Protein AF-A0A960JAD8-F1 (afdb_monomer_lite)

Structure (mmCIF, N/CA/C/O backbone):
data_AF-A0A960JAD8-F1
#
_entry.id   AF-A0A960JAD8-F1
#
loop_
_atom_site.group_PDB
_atom_site.id
_atom_site.type_symbol
_atom_site.label_atom_id
_atom_site.label_alt_id
_atom_site.label_comp_id
_atom_site.label_asym_id
_atom_site.label_entity_id
_atom_site.label_seq_id
_atom_site.pdbx_PDB_ins_code
_atom_site.Cartn_x
_atom_site.Cartn_y
_atom_site.Cartn_z
_atom_site.occupancy
_atom_site.B_iso_or_equiv
_atom_site.auth_seq_id
_atom_site.auth_comp_id
_atom_site.auth_asym_id
_atom_site.auth_atom_id
_atom_site.pdbx_PDB_model_num
ATOM 1 N N . MET A 1 1 ? -64.000 4.158 52.389 1.00 41.19 1 MET A N 1
ATOM 2 C CA . MET A 1 1 ? -63.376 3.174 51.477 1.00 41.19 1 MET A CA 1
ATOM 3 C C . MET A 1 1 ? -63.507 3.683 50.049 1.00 41.19 1 MET A C 1
ATOM 5 O O . MET A 1 1 ? -64.578 3.554 49.481 1.00 41.19 1 MET A O 1
ATOM 9 N N . ILE A 1 2 ? -62.469 4.308 49.487 1.00 34.84 2 ILE A N 1
ATOM 10 C CA . ILE A 1 2 ? -62.445 4.706 48.069 1.00 34.84 2 ILE A CA 1
ATOM 11 C C . ILE A 1 2 ? -61.054 4.354 47.540 1.00 34.84 2 ILE A C 1
ATOM 13 O O . ILE A 1 2 ? -60.054 4.946 47.944 1.00 34.84 2 ILE A O 1
ATOM 17 N N . ARG A 1 3 ? -60.987 3.307 46.714 1.00 36.69 3 ARG A N 1
ATOM 18 C CA . ARG A 1 3 ? -59.763 2.849 46.053 1.00 36.69 3 ARG A CA 1
ATOM 19 C C . ARG A 1 3 ? -59.483 3.748 44.849 1.00 36.69 3 ARG A C 1
ATOM 21 O O . ARG A 1 3 ? -60.310 3.872 43.953 1.00 36.69 3 ARG A O 1
ATOM 28 N N . ARG A 1 4 ? -58.295 4.354 44.870 1.00 40.66 4 ARG A N 1
ATOM 29 C CA . ARG A 1 4 ? -57.598 4.973 43.735 1.00 40.66 4 ARG A CA 1
ATOM 30 C C . ARG A 1 4 ? -57.410 3.957 42.606 1.00 40.66 4 ARG A C 1
ATOM 32 O O . ARG A 1 4 ? -57.156 2.800 42.923 1.00 40.66 4 ARG A O 1
ATOM 39 N N . LEU A 1 5 ? -57.412 4.416 41.352 1.00 39.72 5 LEU A N 1
ATOM 40 C CA . LEU A 1 5 ? -56.314 4.242 40.378 1.00 39.72 5 LEU A CA 1
ATOM 41 C C . LEU A 1 5 ? -56.784 4.680 38.982 1.00 39.72 5 LEU A C 1
ATOM 43 O O . LEU A 1 5 ? -57.395 3.915 38.243 1.00 39.72 5 LEU A O 1
ATOM 47 N N . THR A 1 6 ? -56.481 5.926 38.622 1.00 42.16 6 THR A N 1
ATOM 48 C CA . THR A 1 6 ? -56.556 6.411 37.242 1.00 42.16 6 THR A CA 1
ATOM 49 C C . THR A 1 6 ? -55.286 5.955 36.522 1.00 42.16 6 THR A C 1
ATOM 51 O O . THR A 1 6 ? -54.183 6.351 36.894 1.00 42.16 6 THR A O 1
ATOM 54 N N . PHE A 1 7 ? -55.443 5.086 35.526 1.00 39.00 7 PHE A N 1
ATOM 55 C CA . PHE A 1 7 ? -54.398 4.705 34.577 1.00 39.0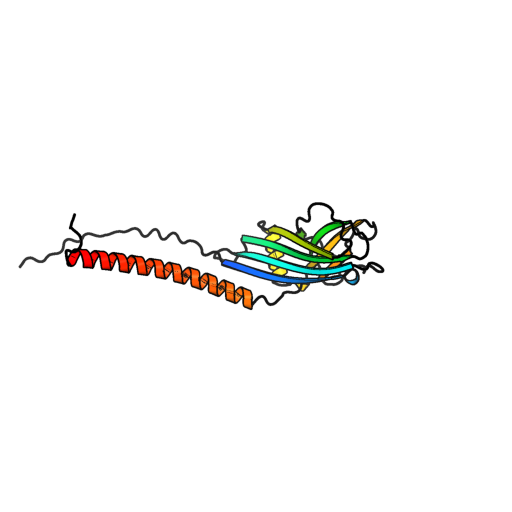0 7 PHE A CA 1
ATOM 56 C C . PHE A 1 7 ? -54.099 5.902 33.663 1.00 39.00 7 PHE A C 1
ATOM 58 O O . PHE A 1 7 ? -54.984 6.351 32.940 1.00 39.00 7 PHE A O 1
ATOM 65 N N . ILE A 1 8 ? -52.865 6.405 33.665 1.00 43.34 8 ILE A N 1
ATOM 66 C CA . ILE A 1 8 ? -52.349 7.258 32.586 1.00 43.34 8 ILE A CA 1
ATOM 67 C C . ILE A 1 8 ? -51.195 6.485 31.956 1.00 43.34 8 ILE A C 1
ATOM 69 O O . ILE A 1 8 ? -50.132 6.332 32.555 1.00 43.34 8 ILE A O 1
ATOM 73 N N . GLY A 1 9 ? -51.454 5.926 30.774 1.00 34.94 9 GLY A N 1
ATOM 74 C CA . GLY A 1 9 ? -50.458 5.237 29.966 1.00 34.94 9 GLY A CA 1
ATOM 75 C C . GLY A 1 9 ? -49.467 6.240 29.387 1.00 34.94 9 GLY A C 1
ATOM 76 O O . GLY A 1 9 ? -49.842 7.110 28.607 1.00 34.94 9 GLY A O 1
ATOM 77 N N . LEU A 1 10 ? -48.199 6.108 29.768 1.00 36.78 10 LEU A N 1
ATOM 78 C CA . LEU A 1 10 ? -47.088 6.802 29.133 1.00 36.78 10 LEU A CA 1
ATOM 79 C C . LEU A 1 10 ? -46.572 5.918 27.991 1.00 36.78 10 LEU A C 1
ATOM 81 O O . LEU A 1 10 ? -45.766 5.018 28.215 1.00 36.78 10 LEU A O 1
ATOM 85 N N . LEU A 1 11 ? -47.057 6.148 26.770 1.00 38.22 11 LEU A N 1
ATOM 86 C CA . LEU A 1 11 ? -46.483 5.554 25.564 1.00 38.22 11 LEU A CA 1
ATOM 87 C C . LEU A 1 11 ? -45.366 6.480 25.058 1.00 38.22 11 LEU A C 1
ATOM 89 O O . LEU A 1 11 ? -45.584 7.329 24.198 1.00 38.22 11 LEU A O 1
ATOM 93 N N . ALA A 1 12 ? -44.172 6.354 25.635 1.00 41.56 12 ALA A N 1
ATOM 94 C CA . ALA A 1 12 ? -42.970 6.951 25.065 1.00 41.56 12 ALA A CA 1
ATOM 95 C C . ALA A 1 12 ? -42.467 6.024 23.950 1.00 41.56 12 ALA A C 1
ATOM 97 O O . ALA A 1 12 ? -41.916 4.957 24.216 1.00 41.56 12 ALA A O 1
ATOM 98 N N . ALA A 1 13 ? -42.711 6.411 22.698 1.00 40.41 13 ALA A N 1
ATOM 99 C CA . ALA A 1 13 ? -42.151 5.745 21.532 1.00 40.41 13 ALA A CA 1
ATOM 100 C C . ALA A 1 13 ? -40.620 5.872 21.570 1.00 40.41 13 ALA A C 1
ATOM 102 O O . ALA A 1 13 ? -40.057 6.939 21.325 1.00 40.41 13 ALA A O 1
ATOM 103 N N . LEU A 1 14 ? -39.953 4.773 21.913 1.00 38.50 14 LEU A N 1
ATOM 104 C CA . LEU A 1 14 ? -38.508 4.639 21.843 1.00 38.50 14 LEU A CA 1
ATOM 105 C C . LEU A 1 14 ? -38.116 4.486 20.367 1.00 38.50 14 LEU A C 1
ATOM 107 O O . LEU A 1 14 ? -38.060 3.378 19.840 1.00 38.50 14 LEU A O 1
ATOM 111 N N . ALA A 1 15 ? -37.856 5.599 19.684 1.00 40.31 15 ALA A N 1
ATOM 112 C CA . ALA A 1 15 ? -37.107 5.578 18.434 1.00 40.31 15 ALA A CA 1
ATOM 113 C C . ALA A 1 15 ? -35.632 5.307 18.768 1.00 40.31 15 ALA A C 1
ATOM 115 O O . ALA A 1 15 ? -34.804 6.213 18.809 1.00 40.31 15 ALA A O 1
ATOM 116 N N . ALA A 1 16 ? -35.311 4.048 19.069 1.00 41.38 16 ALA A N 1
ATOM 117 C CA . ALA A 1 16 ? -33.935 3.584 19.075 1.00 41.38 16 ALA A CA 1
ATOM 118 C C . ALA A 1 16 ? -33.477 3.525 17.614 1.00 41.38 16 ALA A C 1
ATOM 120 O O . ALA A 1 16 ? -33.663 2.522 16.929 1.00 41.38 16 ALA A O 1
ATOM 121 N N . GLY A 1 17 ? -32.929 4.632 17.113 1.00 37.25 17 GLY A N 1
ATOM 122 C CA . GLY A 1 17 ? -32.121 4.594 15.905 1.00 37.25 17 GLY A CA 1
ATOM 123 C C . GLY A 1 17 ? -30.951 3.657 16.175 1.00 37.25 17 GLY A C 1
ATOM 124 O O . GLY A 1 17 ? -30.032 4.011 16.908 1.00 37.25 17 GLY A O 1
ATOM 125 N N . THR A 1 18 ? -31.005 2.441 15.639 1.00 43.22 18 THR A N 1
ATOM 126 C CA . THR A 1 18 ? -29.856 1.543 15.612 1.00 43.22 18 THR A CA 1
ATOM 127 C C . THR A 1 18 ? -28.816 2.186 14.708 1.00 43.22 18 THR A C 1
ATOM 129 O O . THR A 1 18 ? -28.860 2.027 13.488 1.00 43.22 18 THR A O 1
ATOM 132 N N . ALA A 1 19 ? -27.896 2.951 15.293 1.00 46.12 19 ALA A N 1
ATOM 133 C CA . ALA A 1 19 ? -26.623 3.213 14.650 1.00 46.12 19 ALA A CA 1
ATOM 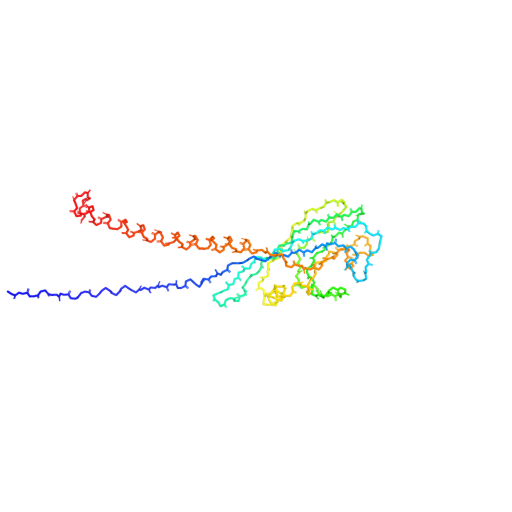134 C C . ALA A 1 19 ? -25.992 1.837 14.406 1.00 46.12 19 ALA A C 1
ATOM 136 O O . ALA A 1 19 ? -25.628 1.143 15.356 1.00 46.12 19 ALA A O 1
ATOM 137 N N . LEU A 1 20 ? -25.973 1.389 13.149 1.00 53.25 20 LEU A N 1
ATOM 138 C CA . LEU A 1 20 ? -25.271 0.168 12.776 1.00 53.25 20 LEU A CA 1
ATOM 139 C C . LEU A 1 20 ? -23.807 0.385 13.157 1.00 53.25 20 LEU A C 1
ATOM 141 O O . LEU A 1 20 ? -23.162 1.290 12.628 1.00 53.25 20 LEU A O 1
ATOM 145 N N . ALA A 1 21 ? -23.317 -0.383 14.129 1.00 59.81 21 ALA A N 1
ATOM 146 C CA . ALA A 1 21 ? -21.947 -0.268 14.595 1.00 59.81 21 ALA A CA 1
ATOM 147 C C . ALA A 1 21 ? -21.007 -0.582 13.423 1.00 59.81 21 ALA A C 1
ATOM 149 O O . ALA A 1 21 ? -20.958 -1.714 12.945 1.00 59.81 21 ALA A O 1
ATOM 150 N N . GLN A 1 22 ? -20.308 0.437 12.927 1.00 70.38 22 GLN A N 1
ATOM 151 C CA . GLN A 1 22 ? -19.203 0.265 11.993 1.00 70.38 22 GLN A CA 1
ATOM 152 C C . GLN A 1 22 ? -17.948 -0.050 12.799 1.00 70.38 22 GLN A C 1
ATOM 154 O O . GLN A 1 22 ? -17.684 0.607 13.806 1.00 70.38 22 GLN A O 1
ATOM 159 N N . SER A 1 23 ? -17.169 -1.036 12.361 1.00 77.50 23 SER A N 1
ATOM 160 C CA . SER A 1 23 ? -15.873 -1.333 12.978 1.00 77.50 23 SER A CA 1
ATOM 161 C C . S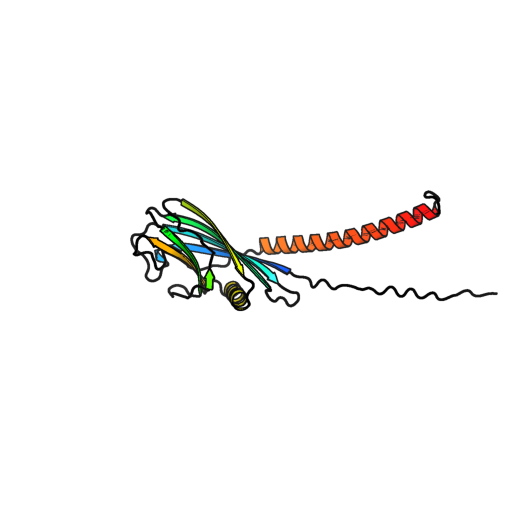ER A 1 23 ? -14.741 -0.771 12.130 1.00 77.50 23 SER A C 1
ATOM 163 O O . SER A 1 23 ? -14.765 -0.899 10.899 1.00 77.50 23 SER A O 1
ATOM 165 N N . SER A 1 24 ? -13.729 -0.208 12.788 1.00 84.00 24 SER A N 1
ATOM 166 C CA . SER A 1 24 ? -12.473 0.170 12.146 1.00 84.00 24 SER A CA 1
ATOM 167 C C . SER A 1 24 ? -11.398 -0.888 12.399 1.00 84.00 24 SER A C 1
ATOM 169 O O . SER A 1 24 ? -11.438 -1.598 13.401 1.00 84.00 24 SER A O 1
ATOM 171 N N . GLY A 1 25 ? -10.447 -1.033 11.480 1.00 86.38 25 GLY A N 1
ATOM 172 C CA . GLY A 1 25 ? -9.331 -1.962 11.645 1.00 86.38 25 GLY A CA 1
ATOM 173 C C . GLY A 1 25 ? -8.077 -1.483 10.933 1.00 86.38 25 GLY A C 1
ATOM 174 O O . GLY A 1 25 ? -8.155 -0.676 10.010 1.00 86.38 25 GLY A O 1
ATOM 175 N N . LEU A 1 26 ? -6.921 -1.992 11.353 1.00 90.06 26 LEU A N 1
ATOM 176 C CA . LEU A 1 26 ? -5.633 -1.721 10.723 1.00 90.06 26 LEU A CA 1
ATOM 177 C C . LEU A 1 26 ? -4.939 -3.033 10.359 1.00 90.06 26 LEU A C 1
ATOM 179 O O . LEU A 1 26 ? -4.820 -3.932 11.191 1.00 90.06 26 LEU A O 1
ATOM 183 N N . ALA A 1 27 ? -4.447 -3.121 9.128 1.00 93.25 27 ALA A N 1
ATOM 184 C CA . ALA A 1 27 ? -3.491 -4.140 8.718 1.00 93.25 27 ALA A CA 1
ATOM 185 C C . ALA A 1 27 ? -2.192 -3.468 8.273 1.00 93.25 27 ALA A C 1
ATOM 187 O O . ALA A 1 27 ? -2.231 -2.443 7.599 1.00 93.25 27 ALA A O 1
ATOM 188 N N . ILE A 1 28 ? -1.055 -4.045 8.658 1.00 94.31 28 ILE A N 1
ATOM 189 C CA . ILE A 1 28 ? 0.270 -3.528 8.317 1.00 94.31 28 ILE A CA 1
ATOM 190 C C . ILE A 1 28 ? 1.007 -4.597 7.530 1.00 94.31 28 ILE A C 1
ATOM 192 O O . ILE A 1 28 ? 1.062 -5.762 7.935 1.00 94.31 28 ILE A O 1
ATOM 196 N N . PHE A 1 29 ? 1.587 -4.183 6.415 1.00 97.06 29 PHE A N 1
ATOM 197 C CA . PHE A 1 29 ? 2.414 -5.017 5.569 1.00 97.06 29 PHE A CA 1
ATOM 198 C C . PHE A 1 29 ? 3.765 -4.359 5.354 1.00 97.06 29 PHE A C 1
ATOM 200 O O . PHE A 1 29 ? 3.864 -3.136 5.308 1.00 97.06 29 PHE A O 1
ATOM 207 N N . THR A 1 30 ? 4.794 -5.177 5.193 1.00 97.50 30 THR A N 1
ATOM 208 C CA . THR A 1 30 ? 6.137 -4.724 4.842 1.00 97.50 30 THR A CA 1
ATOM 209 C C . THR A 1 30 ? 6.613 -5.411 3.574 1.00 97.50 30 THR A C 1
ATOM 211 O O . THR A 1 30 ? 6.199 -6.530 3.264 1.00 97.50 30 THR A O 1
ATOM 214 N N . ALA A 1 31 ? 7.471 -4.731 2.825 1.00 98.06 31 ALA A N 1
ATOM 215 C CA . ALA A 1 31 ? 8.103 -5.256 1.627 1.00 98.06 31 ALA A CA 1
ATOM 216 C C . ALA A 1 31 ? 9.524 -4.681 1.510 1.00 98.06 31 ALA A C 1
ATOM 218 O O . ALA A 1 31 ? 9.665 -3.507 1.163 1.00 98.06 31 ALA A O 1
ATOM 219 N N . PRO A 1 32 ? 10.580 -5.479 1.759 1.00 98.06 32 PRO A N 1
ATOM 220 C CA . PRO A 1 32 ? 11.939 -5.063 1.450 1.00 98.06 32 PRO A CA 1
ATOM 221 C C . PRO A 1 32 ? 12.067 -4.920 -0.067 1.00 98.06 32 PRO A C 1
ATOM 223 O O . PRO A 1 32 ? 11.724 -5.837 -0.817 1.00 98.06 32 PRO A O 1
ATOM 226 N N . LEU A 1 33 ? 12.520 -3.752 -0.504 1.00 98.44 33 LEU A N 1
ATOM 227 C CA . LEU A 1 33 ? 12.584 -3.346 -1.899 1.00 98.44 33 LEU A CA 1
ATOM 228 C C . LEU A 1 33 ? 13.994 -3.584 -2.442 1.00 98.44 33 LEU A C 1
ATOM 230 O O . LEU A 1 33 ? 14.965 -3.071 -1.885 1.00 98.44 33 LEU A O 1
ATOM 234 N N . SER A 1 34 ? 14.112 -4.333 -3.541 1.00 97.75 34 SER A N 1
ATOM 235 C CA . SER A 1 34 ? 15.392 -4.521 -4.231 1.00 97.75 34 SER A CA 1
ATOM 236 C C . SER A 1 34 ? 15.243 -4.640 -5.756 1.00 97.75 34 SER A C 1
ATOM 238 O O . SER A 1 34 ? 14.242 -5.188 -6.230 1.00 97.75 34 SER A O 1
ATOM 240 N N . PRO A 1 35 ? 16.253 -4.215 -6.540 1.00 97.31 35 PRO A N 1
ATOM 241 C CA . PRO A 1 35 ? 16.314 -4.456 -7.984 1.00 97.31 35 PRO A CA 1
ATOM 242 C C . PRO A 1 35 ? 16.430 -5.949 -8.319 1.00 97.31 35 PRO A C 1
ATOM 244 O O . PRO A 1 35 ? 15.897 -6.420 -9.321 1.00 97.31 35 PRO A O 1
ATOM 247 N N . SER A 1 36 ? 17.058 -6.735 -7.437 1.00 96.88 36 SER A N 1
ATOM 248 C CA . SER A 1 36 ? 17.173 -8.194 -7.582 1.00 96.88 36 SER A CA 1
ATOM 249 C C . SER A 1 36 ? 15.843 -8.941 -7.448 1.00 96.88 36 SER A C 1
ATOM 251 O O . SER A 1 36 ? 15.750 -10.104 -7.836 1.00 96.88 36 SER A O 1
ATOM 253 N N . SER A 1 37 ? 14.819 -8.291 -6.890 1.00 96.81 37 SER A N 1
ATOM 254 C CA . SER A 1 37 ? 13.473 -8.852 -6.777 1.00 96.81 37 SER A CA 1
ATOM 255 C C . SER A 1 37 ? 12.613 -8.578 -8.014 1.00 96.81 37 SER A C 1
ATOM 257 O O . SER A 1 37 ? 11.501 -9.101 -8.089 1.00 96.81 37 SER A O 1
ATOM 259 N N . GLU A 1 38 ? 13.090 -7.779 -8.974 1.00 97.00 38 GLU A N 1
ATOM 260 C CA . GLU A 1 38 ? 12.422 -7.595 -10.264 1.00 97.00 38 GLU A CA 1
ATOM 261 C C . GLU A 1 38 ? 12.379 -8.891 -11.083 1.00 97.00 38 GLU A C 1
ATOM 263 O O . GLU A 1 38 ? 13.073 -9.868 -10.795 1.00 97.00 38 GLU A O 1
ATOM 268 N N . ASN A 1 39 ? 11.535 -8.911 -12.117 1.00 95.31 39 ASN A N 1
ATOM 269 C CA . ASN A 1 39 ? 11.487 -10.022 -13.062 1.00 95.31 39 ASN A CA 1
ATOM 270 C C . ASN A 1 39 ? 11.505 -9.520 -14.522 1.00 95.31 39 ASN A C 1
ATOM 272 O O . ASN A 1 39 ? 10.473 -9.021 -14.994 1.00 95.31 39 ASN A O 1
ATOM 276 N N . PRO A 1 40 ? 12.631 -9.687 -15.245 1.00 94.94 40 PRO A N 1
ATOM 277 C CA . PRO A 1 40 ? 13.889 -10.278 -14.762 1.00 94.94 40 PRO A CA 1
ATOM 278 C C . PRO A 1 40 ? 14.577 -9.403 -13.690 1.00 94.94 40 PRO A C 1
ATOM 280 O O . PRO A 1 40 ? 14.315 -8.199 -13.651 1.00 94.94 40 PRO A O 1
ATOM 283 N N . PRO A 1 41 ? 15.445 -9.977 -12.832 1.00 95.62 41 PRO A N 1
ATOM 284 C CA . PRO A 1 41 ? 16.258 -9.200 -11.898 1.00 95.62 41 PRO A CA 1
ATOM 285 C C . PRO A 1 41 ? 17.095 -8.145 -12.624 1.00 95.62 41 PRO A C 1
ATOM 287 O O . PRO A 1 41 ? 17.625 -8.408 -13.705 1.00 95.62 41 PRO A O 1
ATOM 290 N N . ILE A 1 42 ? 17.230 -6.965 -12.022 1.00 95.00 42 ILE A N 1
ATOM 291 C CA . ILE A 1 42 ? 18.037 -5.874 -12.575 1.00 95.00 42 ILE A CA 1
ATOM 292 C C . ILE A 1 42 ? 19.421 -5.899 -11.931 1.00 95.00 42 ILE A C 1
ATOM 294 O O . ILE A 1 42 ? 19.554 -5.856 -10.707 1.00 95.00 42 ILE A O 1
ATOM 298 N N . GLU A 1 43 ? 20.453 -5.954 -12.767 1.00 92.69 43 GLU A N 1
ATOM 299 C CA . GLU A 1 43 ? 21.854 -5.930 -12.349 1.00 92.69 43 GLU A CA 1
ATOM 300 C C . GLU A 1 43 ? 22.444 -4.517 -12.454 1.00 92.69 43 GLU A C 1
ATOM 302 O O . GLU A 1 43 ? 21.999 -3.701 -13.260 1.00 92.69 43 GLU A O 1
ATOM 307 N N . GLY A 1 44 ? 23.467 -4.230 -11.644 1.00 91.06 44 GLY A N 1
ATOM 308 C CA . GLY A 1 44 ? 24.241 -2.986 -11.736 1.00 91.06 44 GLY A CA 1
ATOM 309 C C . GLY A 1 44 ? 23.528 -1.719 -11.255 1.00 91.06 44 GLY A C 1
ATOM 310 O O . GLY A 1 44 ? 24.085 -0.640 -11.405 1.00 91.06 44 GLY A O 1
ATOM 311 N N . VAL A 1 45 ? 22.333 -1.834 -10.669 1.00 93.50 45 VAL A N 1
ATOM 312 C CA . VAL A 1 45 ? 21.610 -0.712 -10.054 1.00 93.50 45 VAL A CA 1
ATOM 313 C C . VAL A 1 45 ? 21.751 -0.795 -8.540 1.00 93.50 45 VAL A C 1
ATOM 315 O O . VAL A 1 45 ? 21.241 -1.725 -7.914 1.00 93.50 45 VAL A O 1
ATOM 318 N N . ALA A 1 46 ? 22.420 0.191 -7.948 1.00 95.31 46 ALA A N 1
ATOM 319 C CA . ALA A 1 46 ? 22.516 0.344 -6.502 1.00 95.31 46 ALA A CA 1
ATOM 320 C C . ALA A 1 46 ? 21.310 1.143 -5.988 1.00 95.31 46 ALA A C 1
ATOM 322 O O . ALA A 1 46 ? 21.375 2.353 -5.783 1.00 95.31 46 ALA A O 1
ATOM 323 N N . ALA A 1 47 ? 20.183 0.451 -5.828 1.00 96.81 47 ALA A N 1
ATOM 324 C CA . ALA A 1 47 ? 18.974 0.994 -5.223 1.00 96.81 47 ALA A CA 1
ATOM 325 C C . ALA A 1 47 ? 18.338 -0.031 -4.280 1.00 96.81 47 ALA A C 1
ATOM 327 O O . ALA A 1 47 ? 18.571 -1.234 -4.402 1.00 96.81 47 ALA A O 1
ATOM 328 N N . GLY A 1 48 ? 17.519 0.426 -3.343 1.00 97.19 48 GLY A N 1
ATOM 329 C CA . GLY A 1 48 ? 16.808 -0.458 -2.428 1.00 97.19 48 GLY A CA 1
ATOM 330 C C . GLY A 1 48 ? 16.136 0.296 -1.297 1.00 97.19 48 GLY A C 1
ATOM 331 O O . GLY A 1 48 ? 16.198 1.520 -1.224 1.00 97.19 48 GLY A O 1
ATOM 332 N N . GLY A 1 49 ? 15.474 -0.441 -0.415 1.00 97.38 49 GLY A N 1
ATOM 333 C CA . GLY A 1 49 ? 14.811 0.157 0.733 1.00 97.38 49 GLY A CA 1
ATOM 334 C C . GLY A 1 49 ? 13.744 -0.739 1.332 1.00 97.38 49 GLY A C 1
ATOM 335 O O . GLY A 1 49 ? 13.816 -1.966 1.242 1.00 97.38 49 GLY A O 1
ATOM 336 N N . ASN A 1 50 ? 12.733 -0.129 1.934 1.00 98.06 50 ASN A N 1
ATOM 337 C CA . ASN A 1 50 ? 11.611 -0.837 2.522 1.00 98.06 50 ASN A CA 1
ATOM 338 C C . ASN A 1 50 ? 10.308 -0.068 2.302 1.00 98.06 50 ASN A C 1
ATOM 340 O O . ASN A 1 50 ? 10.238 1.144 2.484 1.00 98.06 50 ASN A O 1
ATOM 344 N N . ALA A 1 51 ? 9.260 -0.803 1.949 1.00 98.06 51 ALA A N 1
ATOM 345 C CA . ALA A 1 51 ? 7.900 -0.303 1.928 1.00 98.06 51 ALA A CA 1
ATOM 346 C C . ALA A 1 51 ? 7.143 -0.791 3.160 1.00 98.06 51 ALA A C 1
ATOM 348 O O . ALA A 1 51 ? 7.153 -1.983 3.467 1.00 98.06 51 ALA A O 1
ATOM 349 N N . VAL A 1 52 ? 6.430 0.112 3.820 1.00 97.94 52 VAL A N 1
ATOM 350 C CA . VAL A 1 52 ? 5.384 -0.195 4.791 1.00 97.94 52 VAL A CA 1
ATOM 351 C C . VAL A 1 52 ? 4.051 0.219 4.178 1.00 97.94 52 VAL A C 1
ATOM 353 O O . VAL A 1 52 ? 3.848 1.379 3.827 1.00 97.94 52 VAL A O 1
ATOM 356 N N . VAL A 1 53 ? 3.138 -0.736 4.037 1.00 98.25 53 VAL A N 1
ATOM 357 C CA . VAL A 1 53 ? 1.774 -0.497 3.563 1.00 98.25 53 VAL A CA 1
ATOM 358 C C . VAL A 1 53 ? 0.822 -0.663 4.736 1.00 98.25 53 VAL A C 1
ATOM 360 O O . VAL A 1 53 ? 0.705 -1.754 5.296 1.00 98.25 53 VAL A O 1
ATOM 363 N N . LEU A 1 54 ? 0.128 0.410 5.101 1.00 96.69 54 LEU A N 1
ATOM 364 C CA . LEU A 1 54 ? -0.910 0.388 6.123 1.00 96.69 54 LEU A CA 1
ATOM 365 C C . LEU A 1 54 ? -2.275 0.446 5.448 1.00 96.69 54 LEU A C 1
ATOM 367 O O . LEU A 1 54 ? -2.515 1.280 4.583 1.00 96.69 54 LEU A O 1
ATOM 371 N N . ILE A 1 55 ? -3.179 -0.442 5.847 1.00 97.12 55 ILE A N 1
ATOM 372 C CA . ILE A 1 55 ? -4.550 -0.460 5.346 1.00 97.12 55 ILE A CA 1
ATOM 373 C C . ILE A 1 55 ? -5.495 -0.184 6.508 1.00 97.12 55 ILE A C 1
ATOM 375 O O . ILE A 1 55 ? -5.737 -1.058 7.346 1.00 97.12 55 ILE A O 1
ATOM 379 N N . HIS A 1 56 ? -6.042 1.030 6.539 1.00 95.25 56 HIS A N 1
ATOM 380 C CA . HIS A 1 56 ? -7.107 1.418 7.456 1.00 95.25 56 HIS A CA 1
ATOM 381 C C . HIS A 1 56 ? -8.453 1.025 6.858 1.00 95.25 56 HIS A C 1
ATOM 383 O O . HIS A 1 56 ? -8.860 1.532 5.816 1.00 95.25 56 HIS A O 1
ATOM 389 N N . MET A 1 57 ? -9.153 0.121 7.523 1.00 94.00 57 MET A N 1
ATOM 390 C CA . MET A 1 57 ? -10.390 -0.478 7.050 1.00 94.00 57 MET A CA 1
ATOM 391 C C . MET A 1 57 ? -11.588 0.066 7.811 1.00 94.00 57 MET A C 1
ATOM 393 O O . MET A 1 57 ? -11.526 0.265 9.023 1.00 94.00 57 MET A O 1
ATOM 397 N N . THR A 1 58 ? -12.703 0.217 7.109 1.00 93.06 58 THR A N 1
ATOM 398 C CA . THR A 1 58 ? -14.029 0.385 7.700 1.00 93.06 58 THR A CA 1
ATOM 399 C C . THR A 1 58 ? -14.908 -0.758 7.219 1.00 93.06 58 THR A C 1
ATOM 401 O O . THR A 1 58 ? -14.921 -1.073 6.026 1.00 93.06 58 THR A O 1
ATOM 404 N N . ARG A 1 59 ? -15.621 -1.395 8.149 1.00 91.81 59 ARG A N 1
ATOM 405 C CA . ARG A 1 59 ? -16.579 -2.466 7.862 1.00 91.81 59 ARG A CA 1
ATOM 406 C C . ARG A 1 59 ? -17.971 -2.072 8.331 1.00 91.81 59 ARG A C 1
ATOM 408 O O . ARG A 1 59 ? -18.111 -1.347 9.318 1.00 91.81 59 ARG A O 1
ATOM 415 N N . ASP A 1 60 ? -18.987 -2.530 7.611 1.00 88.31 60 ASP A N 1
ATOM 416 C CA . ASP A 1 60 ? -20.373 -2.421 8.061 1.00 88.31 60 ASP A CA 1
ATOM 417 C C . ASP A 1 60 ? -20.700 -3.443 9.164 1.00 88.31 60 ASP A C 1
ATOM 419 O O . ASP A 1 60 ? -19.862 -4.249 9.572 1.00 88.31 60 ASP A O 1
ATOM 423 N N . SER A 1 61 ? -21.945 -3.428 9.641 1.00 83.38 61 SER A N 1
ATOM 424 C CA . SER A 1 61 ? -22.414 -4.333 10.695 1.00 83.38 61 SER A CA 1
ATOM 425 C C . SER A 1 61 ? -22.461 -5.811 10.290 1.00 83.38 61 SER A C 1
ATOM 427 O O . SER A 1 61 ? -22.596 -6.665 11.162 1.00 83.38 61 SER A O 1
ATOM 429 N N . SER A 1 62 ? -22.390 -6.130 8.992 1.00 89.00 62 SER A N 1
ATOM 430 C CA . SER A 1 62 ? -22.264 -7.509 8.497 1.00 89.00 62 SER A CA 1
ATOM 431 C C . SER A 1 62 ? -20.807 -7.986 8.454 1.00 89.00 62 SER A C 1
ATOM 433 O O . SER A 1 62 ? -20.548 -9.167 8.234 1.00 89.00 62 SER A O 1
ATOM 435 N N . GLY A 1 63 ? -19.855 -7.075 8.687 1.00 86.62 63 GLY A N 1
ATOM 436 C CA . GLY A 1 63 ? -18.423 -7.323 8.588 1.00 86.62 63 GLY A CA 1
ATOM 437 C C . GLY A 1 63 ? -17.856 -7.105 7.184 1.00 86.62 63 GLY A C 1
ATOM 438 O O . GLY A 1 63 ? -16.653 -7.297 6.996 1.00 86.62 63 GLY A O 1
ATOM 439 N N . ALA A 1 64 ? -18.660 -6.681 6.206 1.00 91.94 64 ALA A N 1
ATOM 440 C CA . ALA A 1 64 ? -18.181 -6.397 4.857 1.00 91.94 64 ALA A CA 1
ATOM 441 C C . ALA A 1 64 ? -17.352 -5.105 4.838 1.00 91.94 64 ALA A C 1
ATOM 443 O O . ALA A 1 64 ? -17.737 -4.114 5.465 1.00 91.94 64 ALA A O 1
ATOM 444 N N . LEU A 1 65 ? -16.215 -5.097 4.128 1.00 95.06 65 LEU A N 1
ATOM 445 C CA . LEU A 1 65 ? -15.467 -3.859 3.893 1.00 95.06 65 LEU A CA 1
ATOM 446 C C . LEU A 1 65 ? -16.325 -2.870 3.105 1.00 95.06 65 LEU A C 1
ATOM 448 O O . LEU A 1 65 ? -16.872 -3.207 2.061 1.00 95.06 65 LEU A O 1
ATOM 452 N N . THR A 1 66 ? -16.386 -1.635 3.590 1.00 96.00 66 THR A N 1
ATOM 453 C CA . THR A 1 66 ? -17.059 -0.514 2.918 1.00 96.00 66 THR A CA 1
ATOM 454 C C . THR A 1 66 ? -16.080 0.565 2.473 1.00 96.00 66 THR A C 1
ATOM 456 O O . THR A 1 66 ? -16.395 1.370 1.599 1.00 96.00 66 THR A O 1
ATOM 459 N N . ARG A 1 67 ? -14.885 0.594 3.073 1.00 96.62 67 ARG A N 1
ATOM 460 C CA . ARG A 1 67 ? -13.810 1.524 2.731 1.00 96.62 67 ARG A CA 1
ATOM 461 C C . ARG A 1 67 ? -12.463 0.976 3.181 1.00 96.62 67 ARG A C 1
ATOM 463 O O . ARG A 1 67 ? -12.355 0.407 4.268 1.00 96.62 67 ARG A O 1
ATOM 470 N N . ALA A 1 68 ? -11.431 1.225 2.385 1.00 97.62 68 ALA A N 1
ATOM 471 C CA . ALA A 1 68 ? -10.042 1.031 2.771 1.00 97.62 68 ALA A CA 1
ATOM 472 C C . ALA A 1 68 ? -9.215 2.271 2.409 1.00 97.62 68 ALA A C 1
ATOM 474 O O . ALA A 1 68 ? -9.321 2.793 1.304 1.00 97.62 68 ALA A O 1
ATOM 475 N N . VAL A 1 69 ? -8.391 2.753 3.334 1.00 98.06 69 VAL A N 1
ATOM 476 C CA . VAL A 1 69 ? -7.348 3.749 3.058 1.00 98.06 69 VAL A CA 1
ATOM 477 C C . VAL A 1 69 ? -6.024 3.018 3.064 1.00 98.06 69 VAL A C 1
ATOM 479 O O . VAL A 1 69 ? -5.665 2.420 4.076 1.00 98.06 69 VAL A O 1
ATOM 482 N N . VAL A 1 70 ? -5.346 3.028 1.925 1.00 98.50 70 VAL A N 1
ATOM 483 C CA . VAL A 1 70 ? -4.068 2.361 1.709 1.00 98.50 70 VAL A CA 1
ATOM 484 C C . VAL A 1 70 ? -2.984 3.423 1.726 1.00 98.50 70 VAL A C 1
ATOM 486 O O . VAL A 1 70 ? -2.840 4.193 0.775 1.00 98.50 70 VAL A O 1
ATOM 489 N N . ASP A 1 71 ? -2.244 3.455 2.822 1.00 98.44 71 ASP A N 1
ATOM 490 C CA . ASP A 1 71 ? -1.103 4.328 3.025 1.00 98.44 71 ASP A CA 1
ATOM 491 C C . ASP A 1 71 ? 0.177 3.587 2.669 1.00 98.44 71 ASP A C 1
ATOM 493 O O . ASP A 1 71 ? 0.425 2.473 3.129 1.00 98.44 71 ASP A O 1
ATOM 497 N N . PHE A 1 72 ? 1.008 4.233 1.867 1.00 98.44 72 PHE A N 1
ATOM 498 C CA . PHE A 1 72 ? 2.322 3.763 1.476 1.00 98.44 72 PHE A CA 1
ATOM 499 C C . PHE A 1 72 ? 3.359 4.657 2.141 1.00 98.44 72 PHE A C 1
ATOM 501 O O . PHE A 1 72 ? 3.417 5.854 1.857 1.00 98.44 72 PHE A O 1
ATOM 508 N N . GLN A 1 73 ? 4.182 4.072 3.000 1.00 97.94 73 GLN A N 1
ATOM 509 C CA . GLN A 1 73 ? 5.359 4.700 3.586 1.00 97.94 73 GLN A CA 1
ATOM 510 C C . GLN A 1 73 ? 6.586 3.999 3.028 1.00 97.94 73 GLN A C 1
ATOM 512 O O . GLN A 1 73 ? 6.737 2.792 3.205 1.00 97.94 73 GLN A O 1
ATOM 517 N N . ILE A 1 74 ? 7.427 4.733 2.312 1.00 97.00 74 ILE A N 1
ATOM 518 C CA . ILE A 1 74 ? 8.567 4.159 1.608 1.00 97.00 74 ILE A CA 1
ATOM 519 C C . ILE A 1 74 ? 9.832 4.855 2.052 1.00 97.00 74 ILE A C 1
ATOM 521 O O . ILE A 1 74 ? 9.964 6.064 1.873 1.00 97.00 74 ILE A O 1
ATOM 525 N N . ASP A 1 75 ? 10.767 4.053 2.529 1.00 97.69 75 ASP A N 1
ATOM 526 C CA . ASP A 1 75 ? 12.162 4.432 2.646 1.00 97.69 75 ASP A CA 1
ATOM 527 C C . ASP A 1 75 ? 12.867 3.839 1.430 1.00 97.69 75 ASP A C 1
ATOM 529 O O . ASP A 1 75 ? 12.836 2.622 1.230 1.00 97.69 75 ASP A O 1
ATOM 533 N N . VAL A 1 76 ? 13.444 4.678 0.576 1.00 97.00 76 VAL A N 1
ATOM 534 C CA . VAL A 1 76 ? 14.143 4.229 -0.633 1.00 97.00 76 VAL A CA 1
ATOM 535 C C . VAL A 1 76 ? 15.410 5.038 -0.828 1.00 97.00 76 VAL A C 1
ATOM 537 O O . VAL A 1 76 ? 15.427 6.245 -0.601 1.00 97.00 76 VAL A O 1
ATOM 540 N N . ALA A 1 77 ? 16.463 4.360 -1.261 1.00 95.75 77 ALA A N 1
ATOM 541 C CA . ALA A 1 77 ? 17.711 4.980 -1.648 1.00 95.75 77 ALA A CA 1
ATOM 542 C C . ALA A 1 77 ? 18.139 4.501 -3.034 1.00 95.75 77 ALA A C 1
ATOM 544 O O . ALA A 1 77 ? 17.915 3.337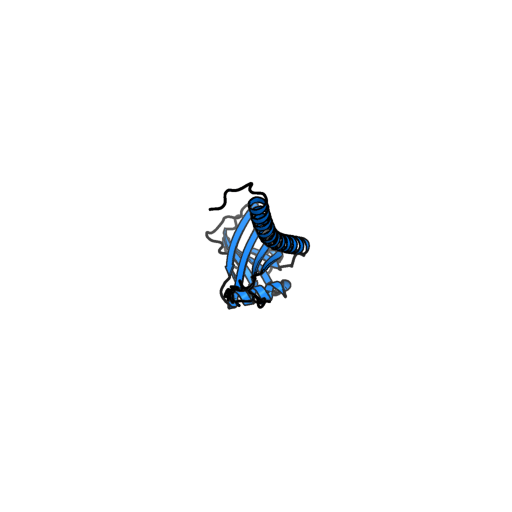 -3.385 1.00 95.75 77 ALA A O 1
ATOM 545 N N . ALA A 1 78 ? 18.771 5.388 -3.797 1.00 96.31 78 ALA A N 1
ATOM 546 C CA . ALA A 1 78 ? 19.493 5.047 -5.015 1.00 96.31 78 ALA A CA 1
ATOM 547 C C . ALA A 1 78 ? 20.797 5.852 -5.105 1.00 96.31 78 ALA A C 1
ATOM 549 O O . ALA A 1 78 ? 20.817 7.045 -4.802 1.00 96.31 78 ALA A O 1
ATOM 550 N N . GLU A 1 79 ? 21.890 5.210 -5.518 1.00 93.94 79 GLU A N 1
ATOM 551 C CA . GLU A 1 79 ? 23.163 5.908 -5.756 1.00 93.94 79 GLU A CA 1
ATOM 552 C C . GLU A 1 79 ? 23.116 6.737 -7.049 1.00 93.94 79 GLU A C 1
ATOM 554 O O . GLU A 1 79 ? 23.648 7.846 -7.102 1.00 93.94 79 GLU A O 1
ATOM 559 N N . ASP A 1 80 ? 22.426 6.221 -8.069 1.00 91.69 80 ASP A N 1
ATOM 560 C CA . ASP A 1 80 ? 22.233 6.884 -9.356 1.00 91.69 80 ASP A CA 1
ATOM 561 C C . ASP A 1 80 ? 20.945 7.720 -9.398 1.00 91.69 80 ASP A C 1
ATOM 563 O O . ASP A 1 80 ? 19.974 7.473 -8.679 1.00 91.69 80 ASP A O 1
ATOM 567 N N . VAL A 1 81 ? 20.900 8.679 -10.326 1.00 91.38 81 VAL A N 1
ATOM 568 C CA . VAL A 1 81 ? 19.679 9.437 -10.628 1.00 91.38 81 VAL A CA 1
ATOM 569 C C . VAL A 1 81 ? 18.644 8.518 -11.275 1.00 91.38 81 VAL A C 1
ATOM 571 O O . VAL A 1 81 ? 18.796 8.077 -12.418 1.00 91.38 81 VAL A O 1
ATOM 574 N N . ILE A 1 82 ? 17.549 8.281 -10.553 1.00 95.44 82 ILE A N 1
ATOM 575 C CA . ILE A 1 82 ? 16.379 7.541 -11.031 1.00 95.44 82 ILE A CA 1
ATOM 576 C C . ILE A 1 82 ? 15.166 8.466 -10.980 1.00 95.44 82 ILE A C 1
ATOM 578 O O . ILE A 1 82 ? 14.776 8.946 -9.918 1.00 95.44 82 ILE A O 1
ATOM 582 N N . SER A 1 83 ? 14.535 8.692 -12.131 1.00 96.25 83 SER A N 1
ATOM 583 C CA . SER A 1 83 ? 13.309 9.486 -12.244 1.00 96.25 83 SER A CA 1
ATOM 584 C C . SER A 1 83 ? 12.083 8.612 -11.973 1.00 96.25 83 SER A C 1
ATOM 586 O O . SER A 1 83 ? 11.423 8.148 -12.909 1.00 96.25 83 SER A O 1
ATOM 588 N N . ALA A 1 84 ? 11.790 8.351 -10.700 1.00 96.38 84 ALA A N 1
ATOM 589 C CA . ALA A 1 84 ? 10.630 7.580 -10.266 1.00 96.38 84 ALA A CA 1
ATOM 590 C C . ALA A 1 84 ? 9.319 8.271 -10.648 1.00 96.38 84 ALA A C 1
ATOM 592 O O . ALA A 1 84 ? 9.177 9.484 -10.554 1.00 96.38 84 ALA A O 1
ATOM 593 N N . SER A 1 85 ? 8.351 7.487 -11.099 1.00 95.50 85 SER A N 1
ATOM 594 C CA . SER A 1 85 ? 7.129 7.982 -11.742 1.00 95.50 85 SER A CA 1
ATOM 595 C C . SER A 1 85 ? 5.857 7.359 -11.199 1.00 95.50 85 SER A C 1
ATOM 597 O O . SER A 1 85 ? 4.798 7.974 -11.285 1.00 95.50 85 SER A O 1
ATOM 599 N N . ALA A 1 86 ? 5.949 6.156 -10.639 1.00 96.31 86 ALA A N 1
ATOM 600 C CA . ALA A 1 86 ? 4.801 5.483 -10.075 1.00 96.31 86 ALA A CA 1
ATOM 601 C C . ALA A 1 86 ? 5.218 4.479 -9.009 1.00 96.31 86 ALA A C 1
ATOM 603 O O . ALA A 1 86 ? 6.351 3.995 -8.990 1.00 96.31 86 ALA A O 1
ATOM 604 N N . MET A 1 87 ? 4.265 4.139 -8.155 1.00 96.88 87 MET A N 1
ATOM 605 C CA . MET A 1 87 ? 4.377 3.039 -7.220 1.00 96.88 87 MET A CA 1
ATOM 606 C C . MET A 1 87 ? 3.027 2.352 -7.109 1.00 96.88 87 MET A C 1
ATOM 608 O O . MET A 1 87 ? 1.982 3.000 -7.015 1.00 96.88 87 MET A O 1
ATOM 612 N N . HIS A 1 88 ? 3.066 1.028 -7.101 1.00 98.06 88 HIS A N 1
ATOM 613 C CA . HIS A 1 88 ? 1.865 0.219 -7.148 1.00 98.06 88 HIS A CA 1
ATOM 614 C C . HIS A 1 88 ? 1.975 -0.993 -6.237 1.00 98.06 88 HIS A C 1
ATOM 616 O O . HIS A 1 88 ? 3.065 -1.515 -5.993 1.00 98.06 88 HIS A O 1
ATOM 622 N N . ILE A 1 89 ? 0.815 -1.490 -5.815 1.00 98.69 89 ILE A N 1
ATOM 623 C CA . ILE A 1 89 ? 0.659 -2.887 -5.426 1.00 98.69 89 ILE A CA 1
ATOM 624 C C . ILE A 1 89 ? 0.213 -3.651 -6.665 1.00 98.69 89 ILE A C 1
ATOM 626 O O . ILE A 1 89 ? -0.791 -3.310 -7.297 1.00 98.69 89 ILE A O 1
ATOM 630 N N . HIS A 1 90 ? 0.944 -4.707 -6.987 1.00 98.69 90 HIS A N 1
ATOM 631 C CA . HIS A 1 90 ? 0.597 -5.663 -8.027 1.00 98.69 90 HIS A CA 1
ATOM 632 C C . HIS A 1 90 ? 0.098 -6.968 -7.417 1.00 98.69 90 HIS A C 1
ATOM 634 O O . HIS A 1 90 ? 0.480 -7.336 -6.304 1.00 98.69 90 HIS A O 1
ATOM 640 N N . ARG A 1 91 ? -0.711 -7.707 -8.180 1.00 98.50 91 ARG A N 1
ATOM 641 C CA . ARG A 1 91 ? -1.125 -9.073 -7.837 1.00 98.50 91 ARG A CA 1
ATOM 642 C C . ARG A 1 91 ? -0.277 -10.089 -8.597 1.00 98.50 91 ARG A C 1
ATOM 644 O O . ARG A 1 91 ? -0.527 -10.354 -9.767 1.00 98.50 91 ARG A O 1
ATOM 651 N N . GLY A 1 92 ? 0.693 -10.684 -7.917 1.00 98.00 92 GLY A N 1
ATOM 652 C CA . GLY A 1 92 ? 1.556 -11.733 -8.443 1.00 98.00 92 GLY A CA 1
ATOM 653 C C . GLY A 1 92 ? 2.375 -12.388 -7.333 1.00 98.00 92 GLY A C 1
ATOM 654 O O . GLY A 1 92 ? 2.810 -11.733 -6.383 1.00 98.00 92 GLY A O 1
ATOM 655 N N . ALA A 1 93 ? 2.578 -13.699 -7.453 1.00 96.50 93 ALA A N 1
ATOM 656 C CA . ALA A 1 93 ? 3.491 -14.426 -6.580 1.00 96.50 93 ALA A CA 1
ATOM 657 C C . ALA A 1 93 ? 4.952 -14.059 -6.889 1.00 96.50 93 ALA A C 1
ATOM 659 O O . ALA A 1 93 ? 5.268 -13.538 -7.965 1.00 96.50 93 ALA A O 1
ATOM 660 N N . ARG A 1 94 ? 5.855 -14.386 -5.961 1.00 95.19 94 ARG A N 1
ATOM 661 C CA . ARG A 1 94 ? 7.296 -14.155 -6.118 1.00 95.19 94 ARG A CA 1
ATOM 662 C C . ARG A 1 94 ? 7.797 -14.727 -7.449 1.00 95.19 94 ARG A C 1
ATOM 664 O O . ARG A 1 94 ? 7.528 -15.878 -7.779 1.00 95.19 94 ARG A O 1
ATOM 671 N N . GLY A 1 95 ? 8.526 -13.908 -8.206 1.00 94.19 95 GLY A N 1
ATOM 672 C CA . GLY A 1 95 ? 9.066 -14.280 -9.518 1.00 94.19 95 GLY A CA 1
ATOM 673 C C . GLY A 1 95 ? 8.066 -14.214 -10.678 1.00 94.19 95 GLY A C 1
ATOM 674 O O . GLY A 1 95 ? 8.428 -14.561 -11.794 1.00 94.19 95 GLY A O 1
ATOM 675 N N . THR A 1 96 ? 6.828 -13.754 -10.465 1.00 96.56 96 THR A N 1
ATOM 676 C CA . THR A 1 96 ? 5.824 -13.586 -11.532 1.00 96.56 96 THR A CA 1
ATOM 677 C C . THR A 1 96 ? 5.393 -12.124 -11.644 1.00 96.56 96 THR A C 1
ATOM 679 O O . THR A 1 96 ? 5.084 -11.487 -10.640 1.00 96.56 96 THR A O 1
ATOM 682 N N . ASN A 1 97 ? 5.362 -11.583 -12.866 1.00 97.19 97 ASN A N 1
ATOM 683 C CA . ASN A 1 97 ? 4.818 -10.245 -13.114 1.00 97.19 97 ASN A CA 1
ATOM 684 C C . ASN A 1 97 ? 3.288 -10.290 -13.098 1.00 97.19 97 ASN A C 1
ATOM 686 O O . ASN A 1 97 ? 2.683 -11.161 -13.719 1.00 97.19 97 ASN A O 1
ATOM 690 N N . GLY A 1 98 ? 2.681 -9.347 -12.384 1.00 97.62 98 GLY A N 1
ATOM 691 C CA . GLY A 1 98 ? 1.238 -9.235 -12.212 1.00 97.62 98 GLY A CA 1
ATOM 692 C C . GLY A 1 98 ? 0.691 -7.870 -12.632 1.00 97.62 98 GLY A C 1
ATOM 693 O O . GLY A 1 98 ? 1.462 -6.915 -12.755 1.00 97.62 98 GLY A O 1
ATOM 694 N N . PRO A 1 99 ? -0.631 -7.738 -12.834 1.00 98.00 99 PRO A N 1
ATOM 695 C CA . PRO A 1 99 ? -1.254 -6.442 -13.084 1.00 98.00 99 PRO A CA 1
ATOM 696 C C . PRO A 1 99 ? -1.168 -5.538 -11.848 1.00 98.00 99 PRO A C 1
ATOM 698 O O . PRO A 1 99 ? -1.123 -6.027 -10.714 1.00 98.00 99 PRO A O 1
ATOM 701 N N . VAL A 1 100 ? -1.195 -4.223 -12.079 1.00 98.19 100 VAL A N 1
ATOM 702 C CA . VAL A 1 100 ? -1.438 -3.222 -11.029 1.00 98.19 100 VAL A CA 1
ATOM 703 C C . VAL A 1 100 ? -2.847 -3.429 -10.488 1.00 98.19 100 VAL A C 1
ATOM 705 O O . VAL A 1 100 ? -3.796 -3.548 -11.262 1.00 98.19 100 VAL A O 1
ATOM 708 N N . VAL A 1 101 ? -2.981 -3.481 -9.165 1.00 98.44 101 VAL A N 1
ATOM 709 C CA . VAL A 1 101 ? -4.282 -3.636 -8.498 1.00 98.44 101 VAL A CA 1
ATOM 710 C C . VAL A 1 101 ? -4.586 -2.520 -7.505 1.00 98.44 101 VAL A C 1
ATOM 712 O O . VAL A 1 101 ? -5.754 -2.276 -7.230 1.00 98.44 101 VAL A O 1
ATOM 715 N N . ILE A 1 102 ? -3.568 -1.827 -6.982 1.00 98.38 102 ILE A N 1
ATOM 716 C CA . ILE A 1 102 ? -3.739 -0.602 -6.189 1.00 98.38 102 ILE A CA 1
ATOM 717 C C . ILE A 1 102 ? -2.662 0.396 -6.622 1.00 98.38 102 ILE A C 1
ATOM 719 O O . ILE A 1 102 ? -1.469 0.109 -6.524 1.00 98.38 102 ILE A O 1
ATOM 723 N N . ASP A 1 103 ? -3.087 1.566 -7.094 1.00 97.62 103 ASP A N 1
ATOM 724 C CA . ASP A 1 103 ? -2.206 2.696 -7.401 1.00 97.62 103 ASP A CA 1
ATOM 725 C C . ASP A 1 103 ? -1.891 3.483 -6.121 1.00 97.62 103 ASP A C 1
ATOM 727 O O . ASP A 1 103 ? -2.774 3.640 -5.281 1.00 97.62 103 ASP A O 1
ATOM 731 N N . SER A 1 104 ? -0.671 3.986 -5.927 1.00 96.69 104 SER A N 1
ATOM 732 C CA . SER A 1 104 ? -0.374 4.824 -4.758 1.00 96.69 104 SER A CA 1
ATOM 733 C C . SER A 1 104 ? -0.835 6.281 -4.910 1.00 96.69 104 SER A C 1
ATOM 735 O O . SER A 1 104 ? -0.690 7.057 -3.975 1.00 96.69 104 SER A O 1
ATOM 737 N N . ASN A 1 105 ? -1.304 6.698 -6.086 1.00 96.06 105 ASN A N 1
ATOM 738 C CA . ASN A 1 105 ? -1.430 8.094 -6.508 1.00 96.06 105 ASN A CA 1
ATOM 739 C C . ASN A 1 105 ? -0.085 8.834 -6.408 1.00 96.06 105 ASN A C 1
ATOM 741 O O . ASN A 1 105 ? 0.034 9.873 -5.759 1.00 96.06 105 ASN A O 1
ATOM 745 N N . PHE A 1 106 ? 0.966 8.263 -7.011 1.00 94.19 106 PHE A N 1
ATOM 746 C CA . PHE A 1 106 ? 2.352 8.729 -6.847 1.00 94.19 106 PHE A CA 1
ATOM 747 C C . PHE A 1 106 ? 2.570 10.210 -7.216 1.00 94.19 106 PHE A C 1
ATOM 749 O O . PHE A 1 106 ? 3.390 10.887 -6.591 1.00 94.19 106 PHE A O 1
ATOM 756 N N . GLY A 1 107 ? 1.804 10.740 -8.169 1.00 92.81 107 GLY A N 1
ATOM 757 C CA . GLY A 1 107 ? 1.858 12.146 -8.561 1.00 92.81 107 GLY A CA 1
ATOM 758 C C . GLY A 1 107 ? 2.982 12.444 -9.555 1.00 92.81 107 GLY A C 1
ATOM 759 O O . GLY A 1 107 ? 3.192 11.692 -10.503 1.00 92.81 107 GLY A O 1
ATOM 760 N N . ALA A 1 108 ? 3.658 13.581 -9.376 1.00 93.38 108 ALA A N 1
ATOM 761 C CA . ALA A 1 108 ? 4.725 14.017 -10.274 1.00 93.38 108 ALA A CA 1
ATOM 762 C C . ALA A 1 108 ? 5.968 13.116 -10.183 1.00 93.38 108 ALA A C 1
ATOM 764 O O . ALA A 1 108 ? 6.228 12.492 -9.154 1.00 93.38 108 ALA A O 1
ATOM 765 N N . VAL A 1 109 ? 6.750 13.098 -11.265 1.00 95.31 109 VAL A N 1
ATOM 766 C CA . VAL A 1 109 ? 8.040 12.401 -11.319 1.00 95.31 109 VAL A CA 1
ATOM 767 C C . VAL A 1 109 ? 8.993 12.980 -10.269 1.00 95.31 109 VAL A C 1
ATOM 769 O O . VAL A 1 109 ? 9.086 14.199 -10.124 1.00 95.31 109 VAL A O 1
ATOM 772 N N . LEU A 1 110 ? 9.706 12.102 -9.565 1.00 94.94 110 LEU A N 1
ATOM 773 C CA . LEU A 1 110 ? 10.689 12.439 -8.538 1.00 94.94 110 LEU A CA 1
ATOM 774 C C . LEU A 1 110 ? 12.068 11.899 -8.914 1.00 94.94 110 LEU A C 1
ATOM 776 O O . LEU A 1 110 ? 12.182 10.770 -9.383 1.00 94.94 110 LEU A O 1
ATOM 780 N N . ASP A 1 111 ? 13.106 12.695 -8.681 1.00 95.19 111 ASP A N 1
ATOM 781 C CA . ASP A 1 111 ? 14.494 12.230 -8.687 1.00 95.19 111 ASP A CA 1
ATOM 782 C C . ASP A 1 111 ? 14.797 11.582 -7.333 1.00 95.19 111 ASP A C 1
ATOM 784 O O . ASP A 1 111 ? 14.662 12.237 -6.299 1.00 95.19 111 ASP A O 1
ATOM 788 N N . LEU A 1 112 ? 15.153 10.296 -7.348 1.00 93.50 112 LEU A N 1
ATOM 789 C CA . LEU A 1 112 ? 15.437 9.509 -6.147 1.00 93.50 112 LEU A CA 1
ATOM 790 C C . LEU A 1 112 ? 16.930 9.295 -5.871 1.00 93.50 112 LEU A C 1
ATOM 792 O O . LEU A 1 112 ? 17.285 8.342 -5.184 1.00 93.50 112 LEU A O 1
ATOM 796 N N . SER A 1 113 ? 17.808 10.161 -6.375 1.00 93.94 113 SER A N 1
ATOM 797 C CA . SER A 1 113 ? 19.214 10.147 -5.957 1.00 93.94 113 SER A CA 1
ATOM 798 C C . SER A 1 113 ? 19.351 10.424 -4.451 1.00 93.94 113 SER A C 1
ATOM 800 O O . SER A 1 113 ? 18.755 11.363 -3.916 1.00 93.94 113 SER A O 1
ATOM 802 N N . GLY A 1 114 ? 20.133 9.598 -3.754 1.00 95.12 114 GLY A N 1
ATOM 803 C CA . GLY A 1 114 ? 20.265 9.633 -2.296 1.00 95.12 114 GLY A CA 1
ATOM 804 C C . GLY A 1 114 ? 19.105 8.948 -1.568 1.00 95.12 114 GLY A C 1
ATOM 805 O O . GLY A 1 114 ? 18.438 8.083 -2.126 1.00 95.12 114 GLY A O 1
ATOM 806 N N . GLU A 1 115 ? 18.891 9.307 -0.302 1.00 96.81 115 GLU A N 1
ATOM 807 C CA . GLU A 1 115 ? 17.839 8.740 0.552 1.00 96.81 115 GLU A CA 1
ATOM 808 C C . GLU A 1 115 ? 16.553 9.570 0.496 1.00 96.81 115 GLU A C 1
ATOM 810 O O . GLU A 1 115 ? 16.584 10.801 0.572 1.00 96.81 115 GLU A O 1
ATOM 815 N N . HIS A 1 116 ? 15.409 8.889 0.415 1.00 96.81 116 HIS A N 1
ATOM 816 C CA . HIS A 1 116 ? 14.087 9.505 0.354 1.00 96.81 116 HIS A CA 1
ATOM 817 C C . HIS A 1 116 ? 13.097 8.793 1.270 1.00 96.81 116 HIS A C 1
ATOM 819 O O . HIS A 1 116 ? 13.035 7.564 1.314 1.00 96.81 116 HIS A O 1
ATOM 825 N N . HIS A 1 117 ? 12.255 9.594 1.924 1.00 96.88 117 HIS A N 1
ATOM 826 C CA . HIS A 1 117 ? 11.108 9.139 2.705 1.00 96.88 117 HIS A CA 1
ATOM 827 C C . HIS A 1 117 ? 9.830 9.632 2.032 1.00 96.88 117 HIS A C 1
ATOM 829 O O . HIS A 1 117 ? 9.550 10.834 1.996 1.00 96.88 117 HIS A O 1
ATOM 835 N N . LEU A 1 118 ? 9.057 8.715 1.461 1.00 96.00 118 LEU A N 1
ATOM 836 C CA . LEU A 1 118 ? 7.869 9.039 0.682 1.00 96.00 118 LEU A CA 1
ATOM 837 C C . LEU A 1 118 ? 6.612 8.564 1.401 1.00 96.00 118 LEU A C 1
ATOM 839 O O . LEU A 1 118 ? 6.529 7.425 1.852 1.00 96.00 118 LEU A O 1
ATOM 843 N N . PHE A 1 119 ? 5.600 9.428 1.424 1.00 97.12 119 PHE A N 1
ATOM 844 C CA . PHE A 1 119 ? 4.245 9.067 1.819 1.00 97.12 119 PHE A CA 1
ATOM 845 C C . PHE A 1 119 ? 3.292 9.228 0.640 1.00 97.12 119 PHE A C 1
ATOM 847 O O . PHE A 1 119 ? 3.326 10.250 -0.056 1.00 97.12 119 PHE A O 1
ATOM 854 N N . ARG A 1 120 ? 2.437 8.232 0.417 1.00 97.44 120 ARG A N 1
ATOM 855 C CA . ARG A 1 120 ? 1.375 8.245 -0.593 1.00 97.44 120 ARG A CA 1
ATOM 856 C C . ARG A 1 120 ? 0.125 7.553 -0.067 1.00 97.44 120 ARG A C 1
ATOM 858 O O . ARG A 1 120 ? 0.229 6.678 0.782 1.00 97.44 120 ARG A O 1
ATOM 865 N N . GLN A 1 121 ? -1.041 7.939 -0.576 1.00 97.38 121 GLN A N 1
ATOM 866 C CA . GLN A 1 121 ? -2.320 7.424 -0.098 1.00 97.38 121 GLN A CA 1
ATOM 867 C C . GLN A 1 121 ? -3.278 7.163 -1.258 1.00 97.38 121 GLN A C 1
ATOM 869 O O . GLN A 1 121 ? -3.424 7.978 -2.174 1.00 97.38 121 GLN A O 1
ATOM 874 N N . ASN A 1 122 ? -3.997 6.049 -1.162 1.00 98.00 122 ASN A N 1
ATOM 875 C CA . ASN A 1 122 ? -5.161 5.773 -1.986 1.00 98.00 122 ASN A CA 1
ATOM 876 C C . ASN A 1 122 ? -6.372 5.426 -1.112 1.00 98.00 122 ASN A C 1
ATOM 878 O O . ASN A 1 122 ? -6.252 4.724 -0.111 1.00 98.00 122 ASN A O 1
ATOM 882 N N . ILE A 1 123 ? -7.542 5.936 -1.487 1.00 98.06 123 ILE A N 1
ATOM 883 C CA . ILE A 1 123 ? -8.813 5.639 -0.834 1.00 98.06 123 ILE A CA 1
ATOM 884 C C . ILE A 1 123 ? -9.608 4.737 -1.773 1.00 98.06 123 ILE A C 1
ATOM 886 O O . ILE A 1 123 ? -10.030 5.158 -2.845 1.00 98.06 123 ILE A O 1
ATOM 890 N N . VAL A 1 124 ? -9.838 3.505 -1.334 1.00 98.12 124 VAL A N 1
ATOM 891 C CA . VAL A 1 124 ? -10.564 2.471 -2.066 1.00 98.12 124 VAL A CA 1
ATOM 892 C C . VAL A 1 124 ? -11.975 2.354 -1.498 1.00 98.12 124 VAL A C 1
ATOM 894 O O . VAL A 1 124 ? -12.162 2.106 -0.302 1.00 98.12 124 VAL A O 1
ATOM 897 N N . THR A 1 125 ? -12.971 2.543 -2.359 1.00 97.25 125 THR A N 1
ATOM 898 C CA . THR A 1 125 ? -14.401 2.460 -2.007 1.00 97.25 125 THR A CA 1
ATOM 899 C C . THR A 1 125 ? -15.232 1.691 -3.032 1.00 97.25 125 THR A C 1
ATOM 901 O O . THR A 1 125 ? -16.382 1.369 -2.750 1.00 97.25 125 THR A O 1
ATOM 904 N N . ASP A 1 126 ? -14.694 1.419 -4.222 1.00 97.56 126 ASP A N 1
ATOM 905 C CA . ASP A 1 126 ? -15.358 0.602 -5.234 1.00 97.56 126 ASP A CA 1
ATOM 906 C C . ASP A 1 126 ? -15.275 -0.894 -4.885 1.00 97.56 126 ASP A C 1
ATOM 908 O O . ASP A 1 126 ? -14.360 -1.349 -4.196 1.00 97.56 126 ASP A O 1
ATOM 912 N N . SER A 1 127 ? -16.251 -1.674 -5.354 1.00 97.19 127 SER A N 1
ATOM 913 C CA . SER A 1 127 ? -16.386 -3.089 -4.993 1.00 97.19 127 SER A CA 1
ATOM 914 C C . SER A 1 127 ? -15.185 -3.941 -5.403 1.00 97.19 127 SER A C 1
ATOM 916 O O . SER A 1 127 ? -14.781 -4.829 -4.651 1.00 97.19 127 SER A O 1
ATOM 918 N N . ASP A 1 128 ? -14.605 -3.668 -6.571 1.00 97.06 128 ASP A N 1
ATOM 919 C CA . ASP A 1 128 ? -13.511 -4.465 -7.127 1.00 97.06 128 ASP A CA 1
ATOM 920 C C . ASP A 1 128 ? -12.221 -4.220 -6.340 1.00 97.06 128 ASP A C 1
ATOM 922 O O . ASP A 1 128 ? -11.539 -5.168 -5.938 1.00 97.06 128 ASP A O 1
ATOM 926 N N . GLY A 1 129 ? -11.927 -2.957 -6.026 1.00 97.62 129 GLY A N 1
ATOM 927 C CA . GLY A 1 129 ? -10.823 -2.571 -5.159 1.00 97.62 129 GLY A CA 1
ATOM 928 C C . GLY A 1 129 ? -10.967 -3.129 -3.741 1.00 97.62 129 GLY A C 1
ATOM 929 O O . GLY A 1 129 ? -10.000 -3.645 -3.176 1.00 97.62 129 GLY A O 1
ATOM 930 N N . LEU A 1 130 ? -12.168 -3.109 -3.159 1.00 98.19 130 LEU A N 1
ATOM 931 C CA . LEU A 1 130 ? -12.399 -3.700 -1.835 1.00 98.19 130 LEU A CA 1
ATOM 932 C C . LEU A 1 130 ? -12.204 -5.228 -1.848 1.00 98.19 130 LEU A C 1
ATOM 934 O O . LEU A 1 130 ? -11.603 -5.774 -0.920 1.00 98.19 130 LEU A O 1
ATOM 938 N N . ALA A 1 131 ? -12.602 -5.918 -2.922 1.00 98.19 131 ALA A N 1
ATOM 939 C CA . ALA A 1 131 ? -12.316 -7.343 -3.104 1.00 98.19 131 ALA A CA 1
ATOM 940 C C . ALA A 1 131 ? -10.808 -7.628 -3.271 1.00 98.19 131 ALA A C 1
ATOM 942 O O . ALA A 1 131 ? -10.298 -8.650 -2.789 1.00 98.19 131 ALA A O 1
ATOM 943 N N . VAL A 1 132 ? -10.064 -6.721 -3.918 1.00 98.38 132 VAL A N 1
ATOM 944 C CA . VAL A 1 132 ? -8.594 -6.769 -3.962 1.00 98.38 132 VAL A CA 1
ATOM 945 C C . VAL A 1 132 ? -8.004 -6.658 -2.561 1.00 98.38 132 VAL A C 1
ATOM 947 O O . VAL A 1 132 ? -7.144 -7.472 -2.220 1.00 98.38 132 VAL A O 1
ATOM 950 N N . VAL A 1 133 ? -8.476 -5.707 -1.751 1.00 98.19 133 VAL A N 1
ATOM 951 C CA . VAL A 1 133 ? -8.009 -5.522 -0.372 1.00 98.19 133 VAL A CA 1
ATOM 952 C C . VAL A 1 133 ? -8.268 -6.778 0.462 1.00 98.19 133 VAL A C 1
ATOM 954 O O . VAL A 1 133 ? -7.335 -7.263 1.094 1.00 98.19 133 VAL A O 1
ATOM 957 N N . GLU A 1 134 ? -9.460 -7.381 0.408 1.00 97.50 134 GLU A N 1
ATOM 958 C CA . GLU A 1 134 ? -9.724 -8.652 1.116 1.00 97.50 134 GLU A CA 1
ATOM 959 C C . GLU A 1 134 ? -8.772 -9.778 0.679 1.00 97.50 134 GLU A C 1
ATOM 961 O O . GLU A 1 134 ? -8.243 -10.532 1.503 1.00 97.50 134 GLU A O 1
ATOM 966 N N . SER A 1 135 ? -8.496 -9.875 -0.623 1.00 98.00 135 SER A N 1
ATOM 967 C CA . SER A 1 135 ? -7.550 -10.865 -1.154 1.00 98.00 135 SER A CA 1
ATOM 968 C C . SER A 1 135 ? -6.125 -10.634 -0.631 1.00 98.00 135 SER A C 1
ATOM 970 O O . SER A 1 135 ? -5.410 -11.587 -0.330 1.00 98.00 135 SER A O 1
ATOM 972 N N . LEU A 1 136 ? -5.708 -9.372 -0.498 1.00 97.81 136 LEU A N 1
ATOM 973 C CA . LEU A 1 136 ? -4.405 -8.997 0.053 1.00 97.81 136 LEU A CA 1
ATOM 974 C C . LEU A 1 136 ? -4.321 -9.322 1.547 1.00 97.81 136 LEU A C 1
ATOM 976 O O . LEU A 1 136 ? -3.332 -9.902 1.993 1.00 97.81 136 LEU A O 1
ATOM 980 N N . LEU A 1 137 ? -5.371 -9.022 2.318 1.00 95.44 137 LEU A N 1
ATOM 981 C CA . LEU A 1 137 ? -5.437 -9.338 3.749 1.00 95.44 137 LEU A CA 1
ATOM 982 C C . LEU A 1 137 ? -5.296 -10.845 4.014 1.00 95.44 137 LEU A C 1
ATOM 984 O O . LEU A 1 137 ? -4.670 -11.234 5.003 1.00 95.44 137 LEU A O 1
ATOM 988 N N . THR A 1 138 ? -5.882 -11.678 3.152 1.00 95.50 138 THR A N 1
ATOM 989 C CA . THR A 1 138 ? -5.903 -13.143 3.295 1.00 95.50 138 THR A CA 1
ATOM 990 C C . THR A 1 138 ? -4.660 -13.825 2.727 1.00 95.50 138 THR A C 1
ATOM 992 O O . THR A 1 138 ? -4.186 -14.797 3.312 1.00 95.50 138 THR A O 1
ATOM 995 N N . ASN A 1 139 ? -4.097 -13.317 1.629 1.00 96.88 139 ASN A N 1
ATOM 996 C CA . ASN A 1 139 ? -2.888 -13.857 1.011 1.00 96.88 139 ASN A CA 1
ATOM 997 C C . ASN A 1 139 ? -1.908 -12.741 0.60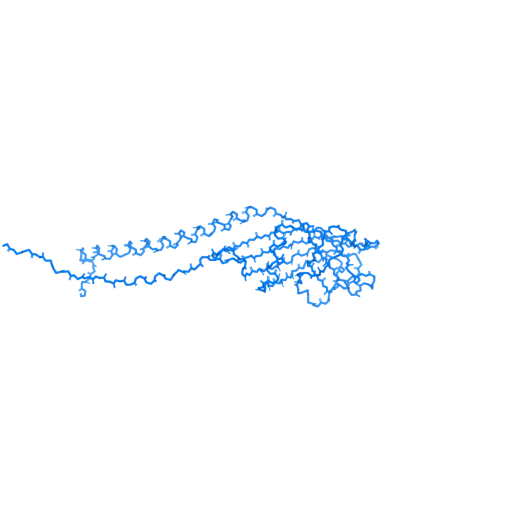0 1.00 96.88 139 ASN A C 1
ATOM 999 O O . ASN A 1 139 ? -1.730 -12.485 -0.594 1.00 96.88 139 ASN A O 1
ATOM 1003 N N . PRO A 1 140 ? -1.212 -12.106 1.557 1.00 97.25 140 PRO A N 1
ATOM 1004 C CA . PRO A 1 140 ? -0.272 -11.023 1.257 1.00 97.25 140 PRO A CA 1
ATOM 1005 C C . PRO A 1 140 ? 0.878 -11.474 0.350 1.00 97.25 140 PRO A C 1
ATOM 1007 O O . PRO A 1 140 ? 1.319 -10.721 -0.512 1.00 97.25 140 PRO A O 1
ATOM 1010 N N . SER A 1 141 ? 1.300 -12.739 0.457 1.00 96.69 141 SER A N 1
ATOM 1011 C CA . SER A 1 141 ? 2.379 -13.308 -0.362 1.00 96.69 141 SER A CA 1
ATOM 1012 C C . SER A 1 141 ? 2.050 -13.421 -1.858 1.00 96.69 141 SER A C 1
ATOM 1014 O O . SER A 1 141 ? 2.940 -13.689 -2.661 1.00 96.69 141 SER A O 1
ATOM 1016 N N . GLY A 1 142 ? 0.785 -13.207 -2.242 1.00 98.25 142 GLY A N 1
ATOM 1017 C CA . GLY A 1 142 ? 0.343 -13.082 -3.631 1.00 98.25 142 GLY A CA 1
ATOM 1018 C C . GLY A 1 142 ? 0.417 -11.656 -4.189 1.00 98.25 142 GLY A C 1
ATOM 1019 O O . GLY A 1 142 ? -0.043 -11.433 -5.308 1.00 98.25 142 GLY A O 1
ATOM 1020 N N . PHE A 1 143 ? 0.942 -10.690 -3.426 1.00 98.81 143 PHE A N 1
ATOM 1021 C CA . PHE A 1 143 ? 1.016 -9.277 -3.807 1.00 98.81 143 PHE A CA 1
ATOM 1022 C C . PHE A 1 143 ? 2.391 -8.679 -3.527 1.00 98.81 143 PHE A C 1
ATOM 1024 O O . PHE A 1 143 ? 3.041 -9.035 -2.544 1.00 98.81 143 PHE A O 1
ATOM 1031 N N . TYR A 1 144 ? 2.832 -7.749 -4.367 1.00 98.75 144 TYR A N 1
ATOM 1032 C CA . TYR A 1 144 ? 4.121 -7.078 -4.211 1.00 98.75 144 TYR A CA 1
ATOM 1033 C C . TYR A 1 144 ? 3.998 -5.577 -4.451 1.00 98.75 144 TYR A C 1
ATOM 1035 O O . TYR A 1 144 ? 3.158 -5.138 -5.235 1.00 98.75 144 TYR A O 1
ATOM 1043 N N . VAL A 1 145 ? 4.853 -4.803 -3.787 1.00 98.62 145 VAL A N 1
ATOM 1044 C CA . VAL A 1 145 ? 5.078 -3.389 -4.100 1.00 98.62 145 VAL A CA 1
ATOM 1045 C C . VAL A 1 145 ? 6.147 -3.309 -5.178 1.00 98.62 145 VAL A C 1
ATOM 1047 O O . VAL A 1 145 ? 7.149 -4.024 -5.110 1.00 98.62 145 VAL A O 1
ATOM 1050 N N . ASN A 1 146 ? 5.931 -2.454 -6.169 1.00 98.25 146 ASN A N 1
ATOM 1051 C CA . ASN A 1 146 ? 6.924 -2.128 -7.184 1.00 98.25 146 ASN A CA 1
ATOM 1052 C C . ASN A 1 146 ? 6.927 -0.618 -7.437 1.00 98.25 146 ASN A C 1
ATOM 1054 O O . ASN A 1 146 ? 5.866 0.015 -7.414 1.00 98.25 146 ASN A O 1
ATOM 1058 N N . MET A 1 147 ? 8.112 -0.051 -7.652 1.00 97.62 147 MET A N 1
ATOM 1059 C CA . MET A 1 147 ? 8.287 1.344 -8.041 1.00 97.62 147 MET A CA 1
ATOM 1060 C C . MET A 1 147 ? 8.840 1.444 -9.464 1.00 97.62 147 MET A C 1
ATOM 1062 O O . MET A 1 147 ? 9.850 0.828 -9.798 1.00 97.62 147 MET A O 1
ATOM 1066 N N . HIS A 1 148 ? 8.193 2.263 -10.291 1.00 96.69 148 HIS A N 1
ATOM 1067 C CA . HIS A 1 148 ? 8.510 2.455 -11.704 1.00 96.69 148 HIS A CA 1
ATOM 1068 C C . HIS A 1 148 ? 9.256 3.761 -11.942 1.00 96.69 148 HIS A C 1
ATOM 1070 O O . HIS A 1 148 ? 8.929 4.789 -11.345 1.00 96.69 148 HIS A O 1
ATOM 1076 N N . ALA A 1 149 ? 10.184 3.758 -12.896 1.00 95.75 149 ALA A N 1
ATOM 1077 C CA . ALA A 1 149 ? 10.909 4.947 -13.325 1.00 95.75 149 ALA A CA 1
ATOM 1078 C C . ALA A 1 149 ? 10.586 5.339 -14.774 1.00 95.75 149 ALA A C 1
ATOM 1080 O O . ALA A 1 149 ? 10.140 4.536 -15.582 1.00 95.75 149 ALA A O 1
ATOM 1081 N N . THR A 1 150 ? 10.845 6.588 -15.137 1.00 94.88 150 THR A N 1
ATOM 1082 C CA . THR A 1 150 ? 10.839 7.056 -16.535 1.00 94.88 150 THR A CA 1
ATOM 1083 C C . THR A 1 150 ? 12.249 7.172 -17.106 1.00 94.88 150 THR A C 1
ATOM 1085 O O . THR A 1 150 ? 12.429 7.078 -18.324 1.00 94.88 150 THR A O 1
ATOM 1088 N N . ALA A 1 151 ? 13.250 7.322 -16.238 1.00 92.50 151 ALA A N 1
ATOM 1089 C CA . ALA A 1 151 ? 14.662 7.346 -16.581 1.00 92.50 151 ALA A CA 1
ATOM 1090 C C . ALA A 1 151 ? 15.509 6.734 -15.447 1.00 92.50 151 ALA A C 1
ATOM 1092 O O . ALA A 1 151 ? 15.130 6.881 -14.283 1.00 92.50 151 ALA A O 1
ATOM 1093 N N . PRO A 1 152 ? 16.648 6.095 -15.775 1.00 91.12 152 PRO A N 1
ATOM 1094 C CA . PRO A 1 152 ? 17.099 5.725 -17.124 1.00 91.12 152 PRO A CA 1
ATOM 1095 C C . PRO A 1 152 ? 16.160 4.719 -17.821 1.00 91.12 152 PRO A C 1
ATOM 1097 O O . PRO A 1 152 ? 15.356 4.040 -17.188 1.00 91.12 152 PRO A O 1
ATOM 1100 N N . ALA A 1 153 ? 16.214 4.645 -19.158 1.00 87.50 153 ALA A N 1
ATOM 1101 C CA . ALA A 1 153 ? 15.209 3.928 -19.956 1.00 87.50 153 ALA A CA 1
ATOM 1102 C C . ALA A 1 153 ? 15.102 2.421 -19.645 1.00 87.50 153 ALA A C 1
ATOM 1104 O O . ALA A 1 153 ? 14.023 1.853 -19.805 1.00 87.50 153 ALA A O 1
ATOM 1105 N N . GLY A 1 154 ? 16.183 1.798 -19.162 1.00 86.88 154 GLY A N 1
ATOM 1106 C CA . GLY A 1 154 ? 16.199 0.393 -18.742 1.00 86.88 154 GLY A CA 1
ATOM 1107 C C . GLY A 1 154 ? 15.341 0.084 -17.509 1.00 86.88 154 GLY A C 1
ATOM 1108 O O . GLY A 1 154 ? 15.069 -1.080 -17.251 1.00 86.88 154 GLY A O 1
ATOM 1109 N N . LEU A 1 155 ? 14.873 1.104 -16.780 1.00 90.44 155 LEU A N 1
ATOM 1110 C CA . LEU A 1 155 ? 14.157 0.964 -15.504 1.00 90.44 155 LEU A CA 1
ATOM 1111 C C . LEU A 1 155 ? 12.643 1.225 -15.604 1.00 90.44 155 LEU A C 1
ATOM 1113 O O . LEU A 1 155 ? 11.938 1.326 -14.599 1.00 90.44 155 LEU A O 1
ATOM 1117 N N . ARG A 1 156 ? 12.112 1.340 -16.829 1.00 85.50 156 ARG A N 1
ATOM 1118 C CA . ARG A 1 156 ? 10.698 1.688 -17.066 1.00 85.50 156 ARG A CA 1
ATOM 1119 C C . ARG A 1 156 ? 9.700 0.631 -16.591 1.00 85.50 156 ARG A C 1
ATOM 1121 O O . ARG A 1 156 ? 8.567 0.959 -16.244 1.00 85.50 156 ARG A O 1
ATOM 1128 N N . GLY A 1 157 ? 10.124 -0.631 -16.555 1.00 83.44 157 GLY A N 1
ATOM 1129 C CA . GLY A 1 157 ? 9.307 -1.754 -16.086 1.00 83.44 157 GLY A CA 1
ATOM 1130 C C . GLY A 1 157 ? 9.173 -1.863 -14.563 1.00 83.44 157 GLY A C 1
ATOM 1131 O O . GLY A 1 157 ? 8.391 -2.690 -14.105 1.00 83.44 157 GLY A O 1
ATOM 1132 N N . GLY A 1 158 ? 9.910 -1.046 -13.808 1.00 93.44 158 GLY A N 1
ATOM 1133 C CA . GLY A 1 158 ? 10.138 -1.218 -12.375 1.00 93.44 158 GLY A CA 1
ATOM 1134 C C . GLY A 1 158 ? 11.637 -1.183 -12.087 1.00 93.44 158 GLY A C 1
ATOM 1135 O O . GLY A 1 158 ? 12.419 -1.627 -12.926 1.00 93.44 158 GLY A O 1
ATOM 1136 N N . PHE A 1 159 ? 12.051 -0.627 -10.950 1.00 96.19 159 PHE A N 1
ATOM 1137 C CA . PHE A 1 159 ? 13.465 -0.618 -10.542 1.00 96.19 159 PHE A CA 1
ATOM 1138 C C . PHE A 1 159 ? 13.710 -1.190 -9.148 1.00 96.19 159 PHE A C 1
ATOM 1140 O O . PHE A 1 159 ? 14.825 -1.617 -8.857 1.00 96.19 159 PHE A O 1
ATOM 1147 N N . VAL A 1 160 ? 12.681 -1.237 -8.303 1.00 97.75 160 VAL A N 1
ATOM 1148 C CA . VAL A 1 160 ? 12.713 -1.949 -7.029 1.00 97.75 160 VAL A CA 1
ATOM 1149 C C . VAL A 1 160 ? 11.375 -2.634 -6.769 1.00 97.75 160 VAL A C 1
ATOM 1151 O O . VAL A 1 160 ? 10.310 -2.021 -6.889 1.00 97.75 160 VAL A O 1
ATOM 1154 N N . ARG A 1 161 ? 11.443 -3.899 -6.342 1.00 98.44 161 ARG A N 1
ATOM 1155 C CA . ARG A 1 161 ? 10.287 -4.730 -5.983 1.00 98.44 161 ARG A CA 1
ATOM 1156 C C . ARG A 1 161 ? 10.443 -5.322 -4.593 1.00 98.44 161 ARG A C 1
ATOM 1158 O O . ARG A 1 161 ? 11.548 -5.677 -4.197 1.00 98.44 161 ARG A O 1
ATOM 1165 N N . GLY A 1 162 ? 9.328 -5.521 -3.895 1.00 98.31 162 GLY A N 1
ATOM 1166 C CA . GLY A 1 162 ? 9.280 -6.313 -2.668 1.00 98.31 162 GLY A CA 1
ATOM 1167 C C . GLY A 1 162 ? 7.946 -7.032 -2.493 1.00 98.31 162 GLY A C 1
ATOM 1168 O O . GLY A 1 162 ? 6.884 -6.435 -2.659 1.00 98.31 162 GLY A O 1
ATOM 1169 N N . GLN A 1 163 ? 7.984 -8.322 -2.151 1.00 98.44 163 GLN A N 1
ATOM 1170 C CA . GLN A 1 163 ? 6.770 -9.084 -1.838 1.00 98.44 163 GLN A CA 1
ATOM 1171 C C . GLN A 1 163 ? 6.185 -8.611 -0.503 1.00 98.44 163 GLN A C 1
ATOM 1173 O O . GLN A 1 163 ? 6.930 -8.462 0.465 1.00 98.44 163 GLN A O 1
ATOM 1178 N N . LEU A 1 164 ? 4.866 -8.426 -0.440 1.00 98.38 164 LEU A N 1
ATOM 1179 C CA . LEU A 1 164 ? 4.189 -8.044 0.792 1.00 98.38 164 LEU A CA 1
ATOM 1180 C C . LEU A 1 164 ? 4.194 -9.194 1.801 1.00 98.38 164 LEU A C 1
ATOM 1182 O O . LEU A 1 164 ? 3.835 -10.336 1.505 1.00 98.38 164 LEU A O 1
ATOM 1186 N N . MET A 1 165 ? 4.561 -8.852 3.027 1.00 96.06 165 MET A N 1
ATOM 1187 C CA . MET A 1 165 ? 4.516 -9.716 4.195 1.00 96.06 165 MET A CA 1
ATOM 1188 C C . MET A 1 165 ? 3.637 -9.051 5.239 1.00 96.06 165 MET A C 1
ATOM 1190 O O . MET A 1 165 ? 3.778 -7.860 5.510 1.00 96.06 165 MET A O 1
ATOM 1194 N N . ARG A 1 166 ? 2.713 -9.808 5.829 1.00 94.31 166 ARG A N 1
ATOM 1195 C CA . ARG A 1 166 ? 1.898 -9.283 6.923 1.00 94.31 166 ARG A CA 1
ATOM 1196 C C . ARG A 1 166 ? 2.771 -9.132 8.157 1.00 94.31 166 ARG A C 1
ATOM 1198 O O . ARG A 1 166 ? 3.467 -10.065 8.541 1.00 94.31 166 ARG A O 1
ATOM 1205 N N . THR A 1 167 ? 2.715 -7.956 8.760 1.00 88.44 167 THR A N 1
ATOM 1206 C CA . THR A 1 167 ? 3.289 -7.724 10.080 1.00 88.44 167 THR A CA 1
ATOM 1207 C C . THR A 1 167 ? 2.212 -7.996 11.117 1.00 88.44 167 THR A C 1
ATOM 1209 O O . THR A 1 167 ? 1.060 -7.579 10.949 1.00 88.44 167 THR A O 1
ATOM 1212 N N . ASP A 1 168 ? 2.572 -8.696 12.188 1.00 72.94 168 ASP A N 1
ATOM 1213 C CA . ASP A 1 168 ? 1.664 -8.958 13.299 1.00 72.94 168 ASP A CA 1
ATOM 1214 C C . ASP A 1 168 ? 1.352 -7.653 14.041 1.00 72.94 168 ASP A C 1
ATOM 1216 O O . ASP A 1 168 ? 2.004 -7.264 15.005 1.00 72.94 168 ASP A O 1
ATOM 1220 N N . ALA A 1 169 ? 0.304 -6.967 13.590 1.00 65.19 169 ALA A N 1
ATOM 1221 C CA . ALA A 1 169 ? -0.232 -5.766 14.221 1.00 65.19 169 ALA A CA 1
ATOM 1222 C C . ALA A 1 169 ? -1.124 -6.090 15.436 1.00 65.19 169 ALA A C 1
ATOM 1224 O O . ALA A 1 169 ? -1.930 -5.259 15.844 1.00 65.19 169 ALA A O 1
ATOM 1225 N N . SER A 1 170 ? -1.008 -7.288 16.022 1.00 66.25 170 SER A N 1
ATOM 1226 C CA . SER A 1 170 ? -1.878 -7.775 17.105 1.00 66.25 170 SER A CA 1
ATOM 1227 C C . SER A 1 170 ? -1.888 -6.840 18.318 1.00 66.25 170 SER A C 1
ATOM 1229 O O . SER A 1 170 ? -2.940 -6.611 18.913 1.00 66.25 170 SER A O 1
ATOM 1231 N N . ALA A 1 171 ? -0.747 -6.219 18.630 1.00 65.56 171 ALA A N 1
ATOM 1232 C CA . ALA A 1 171 ? -0.650 -5.184 19.654 1.00 65.56 171 ALA A CA 1
ATOM 1233 C C . ALA A 1 171 ? -1.469 -3.928 19.300 1.00 65.56 171 ALA A C 1
ATOM 1235 O O . ALA A 1 171 ? -2.155 -3.381 20.159 1.00 65.56 171 ALA A O 1
ATOM 1236 N N . ILE A 1 172 ? -1.459 -3.499 18.035 1.00 69.31 172 ILE A N 1
ATOM 1237 C CA . ILE A 1 172 ? -2.205 -2.319 17.573 1.00 69.31 172 ILE A CA 1
ATOM 1238 C C . ILE A 1 172 ? -3.705 -2.616 17.516 1.00 69.31 172 ILE A C 1
ATOM 1240 O O . ILE A 1 172 ? -4.503 -1.811 17.985 1.00 69.31 172 ILE A O 1
ATOM 1244 N N . SER A 1 173 ? -4.096 -3.797 17.032 1.00 73.88 173 SER A N 1
ATOM 1245 C CA . SER A 1 173 ? -5.493 -4.243 17.049 1.00 73.88 173 SER A CA 1
ATOM 1246 C C . SER A 1 173 ? -6.037 -4.378 18.474 1.00 73.88 173 SER A C 1
ATOM 1248 O O . SER A 1 173 ? -7.179 -4.008 18.732 1.00 73.88 173 SER A O 1
ATOM 1250 N N . SER A 1 174 ? -5.214 -4.854 19.415 1.00 74.12 174 SER A N 1
ATOM 1251 C CA . SER A 1 174 ? -5.562 -4.899 20.840 1.00 74.12 174 SER A CA 1
ATOM 1252 C C . SER A 1 174 ? -5.789 -3.494 21.404 1.00 74.12 174 SER A C 1
ATOM 1254 O O . SER A 1 174 ? -6.805 -3.247 22.048 1.00 74.12 174 SER A O 1
ATOM 1256 N N . LEU A 1 175 ? -4.903 -2.543 21.093 1.00 77.75 175 LEU A N 1
ATOM 1257 C CA . LEU A 1 175 ? -5.050 -1.148 21.517 1.00 77.75 175 LEU A CA 1
ATOM 1258 C C . LEU A 1 175 ? -6.287 -0.471 20.906 1.00 77.75 175 LEU A C 1
ATOM 1260 O O . LEU A 1 175 ? -6.994 0.245 21.609 1.00 77.75 175 LEU A O 1
ATOM 1264 N N . GLN A 1 176 ? -6.589 -0.716 19.628 1.00 80.19 176 GLN A N 1
ATOM 1265 C CA . GLN A 1 176 ? -7.810 -0.204 18.991 1.00 80.19 176 GLN A CA 1
ATOM 1266 C C . GLN A 1 176 ? -9.070 -0.790 19.634 1.00 80.19 176 GLN A C 1
ATOM 1268 O O . GLN A 1 176 ? -9.975 -0.042 19.989 1.00 80.19 176 GLN A O 1
ATOM 1273 N N . SER A 1 177 ? -9.099 -2.102 19.886 1.00 80.31 177 SER A N 1
ATOM 1274 C CA . SER A 1 177 ? -10.210 -2.736 20.603 1.00 80.31 177 SER A CA 1
ATOM 1275 C C . SER A 1 177 ? -10.385 -2.169 22.018 1.00 80.31 177 SER A C 1
ATOM 1277 O O . SER A 1 177 ? -11.516 -1.949 22.457 1.00 80.31 177 SER A O 1
ATOM 1279 N N . GLN A 1 178 ? -9.286 -1.884 22.723 1.00 81.25 178 GLN A N 1
ATOM 1280 C CA . GLN A 1 178 ? -9.332 -1.212 24.022 1.00 81.25 178 GLN A CA 1
ATOM 1281 C C . GLN A 1 178 ? -9.915 0.201 23.907 1.00 81.25 178 GLN A C 1
ATOM 1283 O O . GLN A 1 178 ? -10.753 0.572 24.729 1.00 81.25 178 GLN A O 1
ATOM 1288 N N . LEU A 1 179 ? -9.530 0.970 22.884 1.00 84.56 179 LEU A N 1
ATOM 1289 C CA . LEU A 1 179 ? -10.045 2.320 22.652 1.00 84.56 179 LEU A CA 1
ATOM 1290 C C . LEU A 1 179 ? -11.556 2.323 22.367 1.00 84.56 179 LEU A C 1
ATOM 1292 O O . LEU A 1 179 ? -12.287 3.118 22.960 1.00 84.56 179 LEU A O 1
ATOM 1296 N N . ASP A 1 180 ? -12.038 1.402 21.533 1.00 81.81 180 ASP A N 1
ATOM 1297 C CA . ASP A 1 180 ? -13.469 1.245 21.239 1.00 81.81 180 ASP A CA 1
ATOM 1298 C C . ASP A 1 180 ? -14.261 0.829 22.494 1.00 81.81 180 ASP A C 1
ATOM 1300 O O . ASP A 1 180 ? -15.357 1.337 22.772 1.00 81.81 180 ASP A O 1
ATOM 1304 N N . GLY A 1 181 ? -13.674 -0.052 23.313 1.00 80.31 181 GLY A N 1
ATOM 1305 C CA . GLY A 1 181 ? -14.215 -0.425 24.619 1.00 80.31 181 GLY A CA 1
ATOM 1306 C C . GLY A 1 181 ? -14.318 0.771 25.570 1.00 80.31 181 GLY A C 1
ATOM 1307 O O . GLY A 1 181 ? -15.352 0.969 26.212 1.00 80.31 181 GLY A O 1
ATOM 1308 N N . MET A 1 182 ? -13.288 1.621 25.614 1.00 84.25 182 MET A N 1
ATOM 1309 C CA . MET A 1 182 ? -13.292 2.854 26.407 1.00 84.25 182 MET A CA 1
ATOM 1310 C C . MET A 1 182 ? -14.346 3.853 25.918 1.00 84.25 182 MET A C 1
ATOM 1312 O O . MET A 1 182 ? -15.034 4.463 26.738 1.00 84.25 182 MET A O 1
ATOM 1316 N N . ALA A 1 183 ? -14.518 4.005 24.603 1.00 83.62 183 ALA A N 1
ATOM 1317 C CA . ALA A 1 183 ? -15.552 4.869 24.034 1.00 83.62 183 ALA A CA 1
ATOM 1318 C C . ALA A 1 183 ? -16.960 4.409 24.451 1.00 83.62 183 ALA A C 1
ATOM 1320 O O . ALA A 1 183 ? -17.787 5.220 24.878 1.00 83.62 183 ALA A O 1
ATOM 1321 N N . THR A 1 184 ? -17.200 3.097 24.419 1.00 89.06 184 THR A N 1
ATOM 1322 C CA . THR A 1 184 ? -18.464 2.491 24.860 1.00 89.06 184 THR A CA 1
ATOM 1323 C C . THR A 1 184 ? -18.702 2.704 26.358 1.00 89.06 184 THR A C 1
ATOM 1325 O O . THR A 1 184 ? -19.789 3.122 26.766 1.00 89.06 184 THR A O 1
ATOM 1328 N N . ALA A 1 185 ? -17.680 2.484 27.191 1.00 84.38 185 ALA A N 1
ATOM 1329 C CA . ALA A 1 185 ? -17.767 2.704 28.634 1.00 84.38 185 ALA A CA 1
ATOM 1330 C C . ALA A 1 185 ? -18.051 4.177 28.984 1.00 84.38 185 ALA A C 1
ATOM 1332 O O . ALA A 1 185 ? -18.879 4.462 29.852 1.00 84.38 185 ALA A O 1
ATOM 1333 N N . ASN A 1 186 ? -17.431 5.120 28.270 1.00 80.69 186 ASN A N 1
ATOM 1334 C CA . ASN A 1 186 ? -17.678 6.552 28.447 1.00 80.69 186 ASN A CA 1
ATOM 1335 C C . ASN A 1 186 ? -19.127 6.939 28.113 1.00 80.69 186 ASN A C 1
ATOM 1337 O O . ASN A 1 186 ? -19.731 7.734 28.836 1.00 80.69 186 ASN A O 1
ATOM 1341 N N . ALA A 1 187 ? -19.712 6.359 27.061 1.00 87.69 187 ALA A N 1
ATOM 1342 C CA . ALA A 1 187 ? -21.117 6.584 26.721 1.00 87.69 187 ALA A CA 1
ATOM 1343 C C . ALA A 1 187 ? -22.071 6.069 27.819 1.00 87.69 187 ALA A C 1
ATOM 1345 O O . ALA A 1 187 ? -23.040 6.747 28.180 1.00 87.69 187 ALA A O 1
ATOM 1346 N N . ALA A 1 188 ? -21.769 4.905 28.405 1.00 88.25 188 ALA A N 1
ATOM 1347 C CA . ALA A 1 188 ? -22.531 4.360 29.528 1.00 88.25 188 ALA A CA 1
ATOM 1348 C C . ALA A 1 188 ? -22.426 5.253 30.780 1.00 88.25 188 ALA A C 1
ATOM 1350 O O . ALA A 1 188 ? -23.446 5.607 31.375 1.00 88.25 188 ALA A O 1
ATOM 1351 N N . LEU A 1 189 ? -21.216 5.705 31.131 1.00 91.50 189 LEU A N 1
ATOM 1352 C CA . LEU A 1 189 ? -20.988 6.637 32.243 1.00 91.50 189 LEU A CA 1
ATOM 1353 C C . LEU A 1 189 ? -21.738 7.963 32.063 1.00 91.50 189 LEU A C 1
ATOM 1355 O O . LEU A 1 189 ? -22.264 8.507 33.035 1.00 91.50 189 LEU A O 1
ATOM 1359 N N . ALA A 1 190 ? -21.835 8.479 30.835 1.00 90.38 190 ALA A N 1
ATOM 1360 C CA . ALA A 1 190 ? -22.604 9.690 30.554 1.00 90.38 190 ALA A CA 1
ATOM 1361 C C . ALA A 1 190 ? -24.105 9.508 30.851 1.00 90.38 190 ALA A C 1
ATOM 1363 O O . ALA A 1 190 ? -24.750 10.426 31.368 1.00 90.38 190 ALA A O 1
ATOM 1364 N N . THR A 1 191 ? -24.648 8.316 30.586 1.00 95.50 191 THR A N 1
ATOM 1365 C CA . THR A 1 191 ? -26.047 7.970 30.882 1.00 95.50 191 THR A CA 1
ATOM 1366 C C . THR A 1 191 ? -26.281 7.828 32.390 1.00 95.50 191 THR A C 1
ATOM 1368 O O . THR A 1 191 ? -27.237 8.398 32.921 1.00 95.50 191 THR A O 1
ATOM 1371 N N . GLU A 1 192 ? -25.375 7.157 33.107 1.00 95.94 192 GLU A N 1
ATOM 1372 C CA . GLU A 1 192 ? -25.422 7.060 34.574 1.00 95.94 192 GLU A CA 1
ATOM 1373 C C . GLU A 1 192 ? -25.346 8.441 35.236 1.00 95.94 192 GLU A C 1
ATOM 1375 O O . GLU A 1 192 ? -26.156 8.777 36.104 1.00 95.94 192 GLU A O 1
ATOM 1380 N N . LEU A 1 193 ? -24.441 9.307 34.769 1.00 95.25 193 LEU A N 1
ATOM 1381 C CA . LEU A 1 193 ? -24.319 10.671 35.278 1.00 95.25 193 LEU A CA 1
ATOM 1382 C C . LEU A 1 193 ? -25.611 11.478 35.077 1.00 95.25 193 LEU A C 1
ATOM 1384 O O . LEU A 1 193 ? -25.990 12.255 35.957 1.00 95.25 193 LEU A O 1
ATOM 1388 N N . ALA A 1 194 ? -26.305 11.299 33.950 1.00 94.50 194 ALA A N 1
ATOM 1389 C CA . ALA A 1 194 ? -27.602 11.931 33.715 1.00 94.50 194 ALA A CA 1
ATOM 1390 C C . ALA A 1 194 ? -28.668 11.439 34.715 1.00 94.50 194 ALA A C 1
ATOM 1392 O O . ALA A 1 194 ? -29.397 12.251 35.289 1.00 94.50 194 ALA A O 1
ATOM 1393 N N . SER A 1 195 ? -28.706 10.133 35.000 1.00 95.88 195 SER A N 1
ATOM 1394 C CA . SER A 1 195 ? -29.609 9.536 35.998 1.00 95.88 195 SER A CA 1
ATOM 1395 C C . SER A 1 195 ? -29.337 10.045 37.421 1.00 95.88 195 SER A C 1
ATOM 1397 O O . SER A 1 195 ? -30.265 10.391 38.167 1.00 95.88 195 SER A O 1
ATOM 1399 N N . VAL A 1 196 ? -28.060 10.165 37.797 1.00 96.06 196 VAL A N 1
ATOM 1400 C CA . VAL A 1 196 ? -27.644 10.719 39.094 1.00 96.06 196 VAL A CA 1
ATOM 1401 C C . VAL A 1 196 ? -28.050 12.185 39.214 1.00 96.06 196 VAL A C 1
ATOM 1403 O O . VAL A 1 196 ? -28.627 12.569 40.233 1.00 96.06 196 VAL A O 1
ATOM 1406 N N . LYS A 1 197 ? -27.821 12.998 38.175 1.00 93.88 197 LYS A N 1
ATOM 1407 C CA . LYS A 1 197 ? -28.243 14.408 38.150 1.00 93.88 197 LYS A CA 1
ATOM 1408 C C . LYS A 1 197 ? -29.751 14.549 38.344 1.00 93.88 197 LYS A C 1
ATOM 1410 O O . LYS A 1 197 ? -30.179 15.364 39.158 1.00 93.88 197 LYS A O 1
ATOM 1415 N N . GLU A 1 198 ? -30.552 13.721 37.676 1.00 95.31 198 GLU A N 1
ATOM 1416 C CA . GLU A 1 198 ? -32.006 13.750 37.850 1.00 95.31 198 GLU A CA 1
ATOM 1417 C C . GLU A 1 198 ? -32.422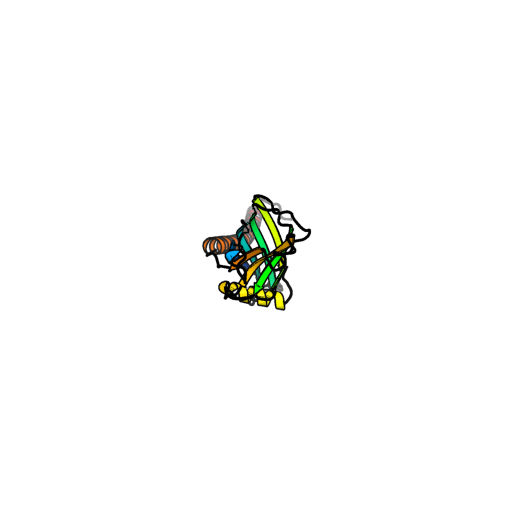 13.296 39.259 1.00 95.31 198 GLU A C 1
ATOM 1419 O O . GLU A 1 198 ? -33.313 13.877 39.881 1.00 95.31 198 GLU A O 1
ATOM 1424 N N . THR A 1 199 ? -31.747 12.290 39.818 1.00 96.00 199 THR A N 1
ATOM 1425 C CA . THR A 1 199 ? -31.978 11.856 41.202 1.00 96.00 199 THR A CA 1
ATOM 1426 C C . THR A 1 199 ? -31.664 12.964 42.199 1.00 96.00 199 THR A C 1
ATOM 1428 O O . THR A 1 199 ? -32.478 13.232 43.084 1.00 96.00 199 THR A O 1
ATOM 1431 N N . LEU A 1 200 ? -30.532 13.648 42.031 1.00 93.88 200 LEU A N 1
ATOM 1432 C CA . LEU A 1 200 ? -30.147 14.775 42.870 1.00 93.88 200 LEU A CA 1
ATOM 1433 C C . LEU A 1 200 ? -31.159 15.916 42.751 1.00 93.88 200 LEU A C 1
ATOM 1435 O O . LEU A 1 200 ? -31.586 16.451 43.770 1.00 93.88 200 LEU A O 1
ATOM 1439 N N . ALA A 1 201 ? -31.612 16.231 41.536 1.00 90.38 201 ALA A N 1
ATOM 1440 C CA . ALA A 1 201 ? -32.647 17.233 41.314 1.00 90.38 201 ALA A CA 1
ATOM 1441 C C . ALA A 1 201 ? -33.954 16.866 42.043 1.00 90.38 201 ALA A C 1
ATOM 1443 O O . ALA A 1 201 ? -34.564 17.716 42.693 1.00 90.38 201 ALA A O 1
ATOM 1444 N N . ARG A 1 202 ? -34.365 15.589 42.021 1.00 91.88 202 ARG A N 1
ATOM 1445 C CA . ARG A 1 202 ? -35.521 15.106 42.799 1.00 91.88 202 ARG A CA 1
ATOM 1446 C C . ARG A 1 202 ? -35.317 15.245 44.308 1.00 91.88 202 ARG A C 1
ATOM 1448 O O . ARG A 1 202 ? -36.252 15.643 45.000 1.00 91.88 202 ARG A O 1
ATOM 1455 N N . VAL A 1 203 ? -34.134 14.913 44.824 1.00 92.75 203 VAL A N 1
ATOM 1456 C CA . VAL A 1 203 ? -33.815 15.043 46.256 1.00 92.75 203 VAL A CA 1
ATOM 1457 C C . VAL A 1 203 ? -33.806 16.511 46.676 1.00 92.75 203 VAL A C 1
ATOM 1459 O O . VAL A 1 203 ? -34.453 16.856 47.659 1.00 92.75 203 VAL A O 1
ATOM 1462 N N . ALA A 1 204 ? -33.163 17.387 45.905 1.00 89.44 204 ALA A N 1
ATOM 1463 C CA . ALA A 1 204 ? -33.109 18.821 46.176 1.00 89.44 204 ALA A CA 1
ATOM 1464 C C . ALA A 1 204 ? -34.513 19.451 46.224 1.00 89.44 204 ALA A C 1
ATOM 1466 O O . ALA A 1 204 ? -34.803 20.227 47.134 1.00 89.44 204 ALA A O 1
ATOM 1467 N N . ARG A 1 205 ? -35.413 19.042 45.313 1.00 89.62 205 ARG A N 1
ATOM 1468 C CA . ARG A 1 205 ? -36.838 19.422 45.348 1.00 89.62 205 ARG A CA 1
ATOM 1469 C C . ARG A 1 205 ? -37.541 18.934 46.621 1.00 89.62 205 ARG A C 1
ATOM 1471 O O . ARG A 1 205 ? -38.290 19.690 47.224 1.00 89.62 205 ARG A O 1
ATOM 1478 N N . ARG A 1 206 ? -37.288 17.695 47.065 1.00 90.12 206 ARG A N 1
ATOM 1479 C CA . ARG A 1 206 ? -37.874 17.147 48.310 1.00 90.12 206 ARG A CA 1
ATOM 1480 C C . ARG A 1 206 ? -37.373 17.842 49.572 1.00 90.12 206 ARG A C 1
ATOM 1482 O O . ARG A 1 206 ? -38.127 17.958 50.529 1.00 90.12 206 ARG A O 1
ATOM 1489 N N . LEU A 1 207 ? -36.114 18.270 49.577 1.00 91.38 207 LEU A N 1
ATOM 1490 C CA . LEU A 1 207 ? -35.496 18.971 50.702 1.00 91.38 207 LEU A CA 1
ATOM 1491 C C . LEU A 1 207 ? -35.816 20.476 50.719 1.00 91.38 207 LEU A C 1
ATOM 1493 O O . LEU A 1 207 ? -35.390 21.164 51.639 1.00 91.38 207 LEU A O 1
ATOM 1497 N N . GLY A 1 208 ? -36.540 20.997 49.720 1.00 85.69 208 GLY A N 1
ATOM 1498 C CA . GLY A 1 208 ? -36.883 22.420 49.628 1.00 85.69 208 GLY A CA 1
ATOM 1499 C C . GLY A 1 208 ? -35.693 23.334 49.314 1.00 85.69 208 GLY A C 1
ATOM 1500 O O . GLY A 1 208 ? -35.776 24.538 49.525 1.00 85.69 208 GLY A O 1
ATOM 1501 N N . VAL A 1 209 ? -34.583 22.777 48.817 1.00 81.00 209 VAL A N 1
ATOM 1502 C CA . VAL A 1 209 ? -33.342 23.519 48.511 1.00 81.00 209 VAL A CA 1
ATOM 1503 C C . VAL A 1 209 ? -33.430 24.236 47.153 1.00 81.00 209 VAL A C 1
ATOM 1505 O O . VAL A 1 209 ? -32.635 25.123 46.861 1.00 81.00 209 VAL A O 1
ATOM 1508 N N . VAL A 1 210 ? -34.417 23.885 46.322 1.00 66.69 210 VAL A N 1
ATOM 1509 C CA . VAL A 1 210 ? -34.718 24.543 45.041 1.00 66.69 210 VAL A CA 1
ATOM 1510 C C . VAL A 1 210 ? -36.198 24.947 45.052 1.00 66.69 210 VAL A C 1
ATOM 1512 O O . VAL A 1 210 ? -37.024 24.090 45.383 1.00 66.69 210 VAL A O 1
ATOM 1515 N N . PRO A 1 211 ? -36.557 26.203 44.717 1.00 53.59 211 PRO A N 1
ATOM 1516 C CA . PRO A 1 211 ? -37.948 26.646 44.718 1.00 53.59 211 PRO A CA 1
ATOM 1517 C C . PRO A 1 211 ? -38.777 25.826 43.723 1.00 53.59 211 PRO A C 1
ATOM 1519 O O . PRO A 1 211 ? -38.347 25.559 42.600 1.00 53.59 211 PRO A O 1
ATOM 1522 N N . SER A 1 212 ? -39.961 25.393 44.151 1.00 57.31 212 SER A N 1
ATOM 1523 C CA . SER A 1 212 ? -40.960 24.805 43.262 1.00 57.31 212 SER A CA 1
ATOM 1524 C C . SER A 1 212 ? -41.513 25.903 42.356 1.00 57.31 212 SER A C 1
ATOM 1526 O O . SER A 1 212 ? -42.125 26.841 42.868 1.00 57.31 212 SER A O 1
ATOM 1528 N N . ASN A 1 213 ? -41.281 25.785 41.047 1.00 54.97 213 ASN A N 1
ATOM 1529 C CA . ASN A 1 213 ? -42.060 26.522 40.050 1.00 54.97 213 ASN A CA 1
ATOM 1530 C C . ASN A 1 213 ? -43.514 26.046 40.058 1.00 54.97 213 ASN A C 1
ATOM 1532 O O . ASN A 1 213 ? -43.716 24.817 40.209 1.00 54.97 213 ASN A O 1
#

pLDDT: mean 87.33, std 17.31, range [34.84, 98.81]

Foldseek 3Di:
DDDDDDDDDDPDPPPPPPPFDKDKDKWKKKWWKAQVQDQVRDPPWAKTWMKIWMWIFIATNVRQTQKIKIKIKIKMETQDWFFWDFKAKFFAARNDDGDGLGTQPQDHTDTRHGIDIDMGIDMDRDPSSSVVVVVCVVCQNRIKMFIATPPPVVRRVTRIMTGIDTDPCVVVRVVSVVVVVVVVVVVVVVVVVVVVVVVVVVVCVVVCVDDDD

Secondary structure (DSSP, 8-state):
---------------------PEEEEEEEEEEEBGGGSSSPPPS--EEEEEEEEEEEEE-TTS-EEEEEEEEEEEEEESS--EEEEEEEEE--TT----EEEE----S-EE-BEEEEEEEEEEE-SHHHHHHHHHHHH-GGGEEEEEEEEESGGGTT-SEEEE-EEE-THHHHHHHHHHHHHHHHHHHHHHHHHHHHHHHHHHHHHTTSS---

Radius of gyration: 28.3 Å; chains: 1; bounding box: 88×41×71 Å

Sequence (213 aa):
MIRRLTFIGLLAALAAGTALAQSSGLAIFTAPLSPSSENPPIEGVAAGGNAVVLIHMTRDSSGALTRAVVDFQIDVAAEDVISASAMHIHRGARGTNGPVVIDSNFGAVLDLSGEHHLFRQNIVTDSDGLAVVESLLTNPSGFYVNMHATAPAGLRGGFVRGQLMRTDASAISSLQSQLDGMATANAALATELASVKETLARVARRLGVVPSN